Protein AF-A0A962YE16-F1 (afdb_monomer)

Mean predicted aligned error: 13.41 Å

Secondary structure (DSSP, 8-state):
-PPP--TTS-SS-EEEEEETTEEEEEE-S-SS-EEETTEEESEEEEPTTPEEEETTEEEE-------------S-SEETTEE--SHHHHHHHHHHHHHTTSS--------TTS-HHHHHHHHHHHHT-SS-EEEEE-----HHHHHHHHHEE-TTSSTT--S-EE-HHHHTTTSEEEEESTT-

Structure (mmCIF, N/CA/C/O backbone):
data_AF-A0A962YE16-F1
#
_entry.id   AF-A0A962YE16-F1
#
loop_
_atom_site.group_PDB
_atom_site.id
_atom_site.type_symbol
_atom_site.label_atom_id
_atom_site.label_alt_id
_atom_site.label_comp_id
_atom_site.label_asym_id
_atom_site.label_entity_id
_atom_site.label_seq_id
_atom_site.pdbx_PDB_ins_code
_atom_site.Cartn_x
_atom_site.Cartn_y
_atom_site.Cartn_z
_atom_site.occupancy
_atom_site.B_iso_or_equiv
_atom_site.auth_seq_id
_atom_site.auth_comp_id
_atom_site.auth_asym_id
_atom_site.auth_atom_id
_atom_site.pdbx_PDB_model_num
ATOM 1 N N . ASP A 1 1 ? -14.968 0.002 10.537 1.00 71.69 1 ASP A N 1
ATOM 2 C CA . ASP A 1 1 ? -15.962 -0.289 11.590 1.00 71.69 1 ASP A CA 1
ATOM 3 C C . ASP A 1 1 ? -16.514 -1.694 11.451 1.00 71.69 1 ASP A C 1
ATOM 5 O O . ASP A 1 1 ? -16.767 -2.133 10.334 1.00 71.69 1 ASP A O 1
ATOM 9 N N . ILE A 1 2 ? -16.661 -2.406 12.571 1.00 84.50 2 ILE A N 1
ATOM 10 C CA . ILE A 1 2 ? -17.290 -3.733 12.628 1.00 84.50 2 ILE A CA 1
ATOM 11 C C . ILE A 1 2 ? -18.725 -3.544 13.116 1.00 84.50 2 ILE A C 1
ATOM 13 O O . ILE A 1 2 ? -18.947 -2.935 14.160 1.00 84.50 2 ILE A O 1
ATOM 17 N N . VAL A 1 3 ? -19.695 -4.075 12.372 1.00 88.31 3 VAL A N 1
ATOM 18 C CA . VAL A 1 3 ? -21.115 -3.993 12.733 1.00 88.31 3 VAL A CA 1
ATOM 19 C C . VAL A 1 3 ? -21.549 -5.304 13.379 1.00 88.31 3 VAL A C 1
ATOM 21 O O . VAL A 1 3 ? -21.452 -6.364 12.764 1.00 88.31 3 VAL A O 1
ATOM 24 N N . LEU A 1 4 ? -22.051 -5.226 14.611 1.00 89.00 4 LEU A N 1
ATOM 25 C CA . LEU A 1 4 ? -22.637 -6.359 15.324 1.00 89.00 4 LEU A CA 1
ATOM 26 C C . LEU A 1 4 ? -24.165 -6.303 15.213 1.00 89.00 4 LEU A C 1
ATOM 28 O O . LEU A 1 4 ? -24.768 -5.247 15.384 1.00 89.00 4 LEU A O 1
ATOM 32 N N . THR A 1 5 ? -24.807 -7.446 14.971 1.00 91.00 5 THR A N 1
ATOM 33 C CA . THR A 1 5 ? -26.280 -7.568 14.928 1.00 91.00 5 THR A CA 1
ATOM 34 C C . THR A 1 5 ? -26.910 -7.707 16.316 1.00 91.00 5 THR A C 1
ATOM 36 O O . THR A 1 5 ? -28.104 -7.974 16.451 1.00 91.00 5 THR A O 1
ATOM 39 N N . ASP A 1 6 ? -26.104 -7.580 17.363 1.00 92.19 6 ASP A N 1
ATOM 40 C CA . ASP A 1 6 ? -26.518 -7.757 18.741 1.00 92.19 6 ASP A CA 1
ATOM 41 C C . ASP A 1 6 ? -27.254 -6.516 19.258 1.00 92.19 6 ASP A C 1
ATOM 43 O O . ASP A 1 6 ? -26.696 -5.433 19.411 1.00 92.19 6 ASP A O 1
ATOM 47 N N . ARG A 1 7 ? -28.538 -6.700 19.572 1.00 93.62 7 ARG A N 1
ATOM 48 C CA . ARG A 1 7 ? -29.437 -5.647 20.065 1.00 93.62 7 ARG A CA 1
ATOM 49 C C . ARG A 1 7 ? -28.989 -4.987 21.373 1.00 93.62 7 ARG A C 1
ATOM 51 O O . ARG A 1 7 ? -29.462 -3.898 21.681 1.00 93.62 7 ARG A O 1
ATOM 58 N N . ALA A 1 8 ? -28.147 -5.650 22.169 1.00 94.12 8 ALA A N 1
ATOM 59 C CA . ALA A 1 8 ? -27.604 -5.096 23.407 1.00 94.12 8 ALA A CA 1
ATOM 60 C C . ALA A 1 8 ? -26.359 -4.223 23.163 1.00 94.12 8 ALA A C 1
ATOM 62 O O . ALA A 1 8 ? -25.806 -3.656 24.108 1.00 94.12 8 ALA A O 1
ATOM 63 N N . VAL A 1 9 ? -25.924 -4.082 21.911 1.00 95.75 9 VAL A N 1
ATOM 64 C CA . VAL A 1 9 ? -24.770 -3.275 21.528 1.00 95.75 9 VAL A CA 1
ATOM 65 C C . VAL A 1 9 ? -25.239 -1.889 21.088 1.00 95.75 9 VAL A C 1
ATOM 67 O O . VAL A 1 9 ? -25.978 -1.731 20.119 1.00 95.75 9 VAL A O 1
ATOM 70 N N . SER A 1 10 ? -24.822 -0.855 21.823 1.00 96.00 10 SER A N 1
ATOM 71 C CA . SER A 1 10 ? -24.987 0.546 21.422 1.00 96.00 10 SER A CA 1
ATOM 72 C C . SER A 1 10 ? -24.403 0.815 20.028 1.00 96.00 10 SER A C 1
ATOM 74 O O . SER A 1 10 ? -23.404 0.217 19.648 1.00 96.00 10 SER A O 1
ATOM 76 N N . ARG A 1 11 ? -24.989 1.772 19.292 1.00 92.94 11 ARG A N 1
ATOM 77 C CA . ARG A 1 11 ? -24.548 2.140 17.930 1.00 92.94 11 ARG A CA 1
ATOM 78 C C . ARG A 1 11 ? -23.041 2.386 17.841 1.00 92.94 11 ARG A C 1
ATOM 80 O O . ARG A 1 11 ? -22.397 1.836 16.960 1.00 92.94 11 ARG A O 1
ATOM 87 N N . HIS A 1 12 ? -22.498 3.179 18.763 1.00 95.38 12 HIS A N 1
ATOM 88 C CA . HIS A 1 12 ? -21.060 3.331 18.976 1.00 95.38 12 HIS A CA 1
ATOM 89 C C . HIS A 1 12 ? -20.766 2.785 20.373 1.00 95.38 12 HIS A C 1
ATOM 91 O O . HIS A 1 12 ? -21.075 3.441 21.366 1.00 95.38 12 HIS A O 1
ATOM 97 N N . HIS A 1 13 ? -20.296 1.542 20.455 1.00 96.31 13 HIS A N 1
ATOM 98 C CA . HIS A 1 13 ? -20.142 0.856 21.739 1.00 96.31 13 HIS A CA 1
ATOM 99 C C . HIS A 1 13 ? -18.731 0.989 22.298 1.00 96.31 13 HIS A C 1
ATOM 101 O O . HIS A 1 13 ? -18.545 1.434 23.426 1.00 96.31 13 HIS A O 1
ATOM 107 N N . ALA A 1 14 ? -17.746 0.606 21.495 1.00 95.88 14 ALA A N 1
ATOM 108 C CA . ALA A 1 14 ? -16.345 0.615 21.858 1.00 95.88 14 ALA A CA 1
ATOM 109 C C . ALA A 1 14 ? -15.491 0.858 20.614 1.00 95.88 14 ALA A C 1
ATOM 111 O O . ALA A 1 14 ? -15.905 0.539 19.497 1.00 95.88 14 ALA A O 1
ATOM 112 N N . GLU A 1 15 ? -14.294 1.384 20.827 1.00 95.31 15 GLU A N 1
ATOM 113 C CA . GLU A 1 15 ? -13.237 1.504 19.828 1.00 95.31 15 GLU A CA 1
ATOM 114 C C . GLU A 1 15 ? -12.037 0.645 20.231 1.00 95.31 15 GLU A C 1
ATOM 116 O O . GLU A 1 15 ? -11.799 0.396 21.416 1.00 95.31 15 GLU A O 1
ATOM 121 N N . ILE A 1 16 ? -11.282 0.181 19.236 1.00 92.31 16 ILE A N 1
ATOM 122 C CA . ILE A 1 16 ? -10.056 -0.588 19.444 1.00 92.31 16 ILE A CA 1
ATOM 123 C C . ILE A 1 16 ? -8.931 0.113 18.690 1.00 92.31 16 ILE A C 1
ATOM 125 O O . ILE A 1 16 ? -9.042 0.356 17.490 1.00 92.31 16 ILE A O 1
ATOM 129 N N . HIS A 1 17 ? -7.841 0.402 19.393 1.00 90.81 17 HIS A N 1
ATOM 130 C CA . HIS A 1 17 ? -6.662 1.070 18.860 1.00 90.81 17 HIS A CA 1
ATOM 131 C C . HIS A 1 17 ? -5.417 0.205 19.033 1.00 90.81 17 HIS A C 1
ATOM 133 O O . HIS A 1 17 ? -5.200 -0.395 20.083 1.00 90.81 17 HIS A O 1
ATOM 139 N N . VAL A 1 18 ? -4.556 0.180 18.019 1.00 88.88 18 VAL A N 1
ATOM 140 C CA . VAL A 1 18 ? -3.201 -0.364 18.154 1.00 88.88 18 VAL A CA 1
ATOM 141 C C . VAL A 1 18 ? -2.301 0.747 18.688 1.00 88.88 18 VAL A C 1
ATOM 143 O O . VAL A 1 18 ? -2.200 1.811 18.080 1.00 88.88 18 VAL A O 1
ATOM 146 N N . THR A 1 19 ? -1.645 0.516 19.822 1.00 87.50 19 THR A N 1
ATOM 147 C CA . THR A 1 19 ? -0.671 1.443 20.412 1.00 87.50 19 THR A CA 1
ATOM 148 C C . THR A 1 19 ? 0.706 0.786 20.502 1.00 87.50 19 THR A C 1
ATOM 150 O O . THR A 1 19 ? 0.856 -0.419 20.298 1.00 87.50 19 THR A O 1
ATOM 153 N N . LYS A 1 20 ? 1.731 1.563 20.877 1.00 83.06 20 LYS A N 1
ATOM 154 C CA . LYS A 1 20 ? 3.078 1.032 21.162 1.00 83.06 20 LYS A CA 1
ATOM 155 C C . LYS A 1 20 ? 3.096 -0.019 22.285 1.00 83.06 20 LYS A C 1
ATOM 157 O O . LYS A 1 20 ? 4.067 -0.753 22.401 1.00 83.06 20 LYS A O 1
ATOM 162 N N . GLN A 1 21 ? 2.064 -0.050 23.130 1.00 81.31 21 GLN A N 1
ATOM 163 C CA . GLN A 1 21 ? 1.945 -0.938 24.291 1.00 81.31 21 GLN A CA 1
ATOM 164 C C . GLN A 1 21 ? 1.032 -2.149 24.015 1.00 81.31 21 GLN A C 1
ATOM 166 O O . GLN A 1 21 ? 0.942 -3.033 24.862 1.00 81.31 21 GLN A O 1
ATOM 171 N N . GLY A 1 22 ? 0.381 -2.211 22.846 1.00 85.75 22 GLY A N 1
ATOM 172 C CA . GLY A 1 22 ? -0.512 -3.301 22.445 1.00 85.75 22 GLY A CA 1
ATOM 173 C C . GLY A 1 22 ? -1.880 -2.814 21.959 1.00 85.75 22 GLY A C 1
ATOM 174 O O . GLY A 1 22 ? -2.058 -1.642 21.629 1.00 85.75 22 GLY A O 1
ATOM 175 N N . LEU A 1 23 ? -2.856 -3.724 21.906 1.00 91.06 23 LEU A N 1
ATOM 176 C CA . LEU A 1 23 ? -4.250 -3.386 21.600 1.00 91.06 23 LEU A CA 1
ATOM 177 C C . LEU A 1 23 ? -4.915 -2.738 22.808 1.00 91.06 23 LEU A C 1
ATOM 179 O O . LEU A 1 23 ? -4.942 -3.328 23.882 1.00 91.06 23 LEU A O 1
ATOM 183 N N . LEU A 1 24 ? -5.504 -1.570 22.610 1.00 93.75 24 LEU A N 1
ATOM 184 C CA . LEU A 1 24 ? -6.275 -0.836 23.599 1.00 93.75 24 LEU A CA 1
ATOM 185 C C . LEU A 1 24 ? -7.746 -0.862 23.193 1.00 93.75 24 LEU A C 1
ATOM 187 O O . LEU A 1 24 ? -8.077 -0.404 22.102 1.00 93.75 24 LEU A O 1
ATOM 191 N N . ILE A 1 25 ? -8.624 -1.371 24.055 1.00 94.94 25 ILE A N 1
ATOM 192 C CA . ILE A 1 25 ? -10.072 -1.212 23.900 1.00 94.94 25 ILE A CA 1
ATOM 193 C C . ILE A 1 25 ? -10.554 -0.066 24.785 1.00 94.94 25 ILE A C 1
ATOM 195 O O . ILE A 1 25 ? -10.139 0.036 25.941 1.00 94.94 25 ILE A O 1
ATOM 199 N N . ARG A 1 26 ? -11.443 0.777 24.259 1.00 97.25 26 ARG A N 1
ATOM 200 C CA . ARG A 1 26 ? -12.086 1.862 25.002 1.00 97.25 26 ARG A CA 1
ATOM 201 C C . ARG A 1 26 ? -13.595 1.828 24.800 1.00 97.25 26 ARG A C 1
ATOM 203 O O . ARG A 1 26 ? -14.070 1.758 23.671 1.00 97.25 26 ARG A O 1
ATOM 210 N N . ASP A 1 27 ? -14.341 1.903 25.895 1.00 97.50 27 ASP A N 1
ATOM 211 C CA . ASP A 1 27 ? -15.796 2.047 25.883 1.00 97.50 27 ASP A CA 1
ATOM 212 C C . ASP A 1 27 ? -16.189 3.490 25.535 1.00 97.50 27 ASP A C 1
ATOM 214 O O . ASP A 1 27 ? -15.633 4.445 26.077 1.00 97.50 27 ASP A O 1
ATOM 218 N N . LEU A 1 28 ? -17.168 3.659 24.646 1.00 97.06 28 LEU A N 1
ATOM 219 C CA . LEU A 1 28 ? -17.612 4.966 24.150 1.00 97.06 28 LEU A CA 1
ATOM 220 C C . LEU A 1 28 ? -18.833 5.512 24.912 1.00 97.06 28 LEU A C 1
ATOM 222 O O . LEU A 1 28 ? -19.643 6.254 24.356 1.00 97.06 28 LEU A O 1
ATOM 226 N N . GLY A 1 29 ? -18.987 5.138 26.185 1.00 95.69 29 GLY A N 1
ATOM 227 C CA . GLY A 1 29 ? -20.163 5.476 26.987 1.00 95.69 29 GLY A CA 1
ATOM 228 C C . GLY A 1 29 ? -21.353 4.583 26.648 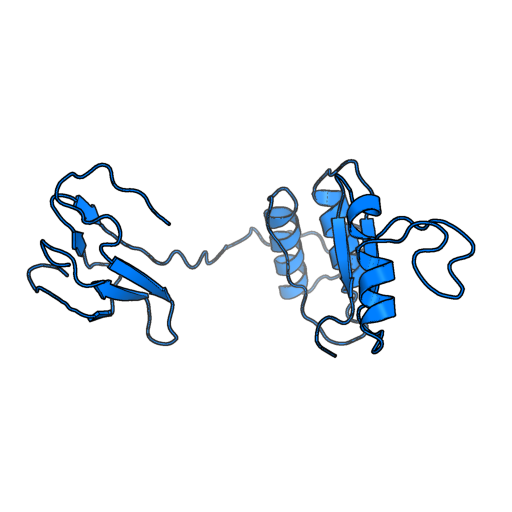1.00 95.69 29 GLY A C 1
ATOM 229 O O . GLY A 1 29 ? -22.492 5.047 26.555 1.00 95.69 29 GLY A O 1
ATOM 230 N N . SER A 1 30 ? -21.088 3.299 26.418 1.00 96.62 30 SER A N 1
ATOM 231 C CA . SER A 1 30 ? -22.111 2.343 26.026 1.00 96.62 30 SER A CA 1
ATOM 232 C C . SER A 1 30 ? -23.137 2.120 27.141 1.00 96.62 30 SER A C 1
ATOM 234 O O . SER A 1 30 ? -22.853 2.207 28.340 1.00 96.62 30 SER A O 1
ATOM 236 N N . THR A 1 31 ? -24.369 1.788 26.747 1.00 95.81 31 THR A N 1
ATOM 237 C CA . THR A 1 31 ? -25.467 1.582 27.704 1.00 95.81 31 THR A CA 1
ATOM 238 C C . THR A 1 31 ? -25.200 0.385 28.615 1.00 95.81 31 THR A C 1
ATOM 240 O O . THR A 1 31 ? -25.442 0.453 29.819 1.00 95.81 31 THR A O 1
ATOM 243 N N . ASN A 1 32 ? -24.671 -0.700 28.045 1.00 94.25 32 ASN A N 1
ATOM 244 C CA . ASN A 1 32 ? -24.465 -1.960 28.758 1.00 94.25 32 ASN A CA 1
ATOM 245 C C . ASN A 1 32 ? -23.028 -2.152 29.259 1.00 94.25 32 ASN A C 1
ATOM 247 O O . ASN A 1 32 ? -22.801 -3.032 30.084 1.00 94.25 32 ASN A O 1
ATOM 251 N N . GLY A 1 33 ? -22.093 -1.288 28.860 1.00 96.25 33 GLY A N 1
ATOM 252 C CA . GLY A 1 33 ? -20.685 -1.380 29.223 1.00 96.25 33 GLY A CA 1
ATOM 253 C C . GLY A 1 33 ? -19.908 -2.390 28.380 1.00 96.25 33 GLY A C 1
ATOM 254 O O . GLY A 1 33 ? -20.440 -3.407 27.937 1.00 96.25 33 GLY A O 1
ATOM 255 N N . THR A 1 34 ? -18.614 -2.119 28.248 1.00 97.31 34 THR A N 1
ATOM 256 C CA . THR A 1 34 ? -17.616 -3.042 27.709 1.00 97.31 34 THR A CA 1
ATOM 257 C C . THR A 1 34 ? -16.954 -3.817 28.844 1.00 97.31 34 THR A C 1
ATOM 259 O O . THR A 1 34 ? -16.576 -3.245 29.872 1.00 97.31 34 THR A O 1
ATOM 262 N N . PHE A 1 35 ? -16.790 -5.125 28.657 1.00 96.62 35 PHE A N 1
ATOM 263 C CA . PHE A 1 35 ? -16.158 -6.005 29.634 1.00 96.62 35 PHE A CA 1
ATOM 264 C C . PHE A 1 35 ? -14.935 -6.694 29.042 1.00 96.62 35 PHE A C 1
ATOM 266 O O . PHE A 1 35 ? -14.957 -7.122 27.892 1.00 96.62 35 PHE A O 1
ATOM 273 N N . VAL A 1 36 ? -13.893 -6.846 29.853 1.00 94.62 36 VAL A N 1
ATOM 274 C CA . VAL A 1 36 ? -12.683 -7.617 29.551 1.00 94.62 36 VAL A CA 1
ATOM 275 C C . VAL A 1 36 ? -12.598 -8.725 30.598 1.00 94.62 36 VAL A C 1
ATOM 277 O O . VAL A 1 36 ? -12.444 -8.463 31.795 1.00 94.62 36 VAL A O 1
ATOM 280 N N . GLY A 1 37 ? -12.817 -9.971 30.175 1.00 88.75 37 GLY A N 1
ATOM 281 C CA . GLY A 1 37 ? -13.162 -11.052 31.098 1.00 88.75 37 GLY A CA 1
ATOM 282 C C . GLY A 1 37 ? -14.444 -10.725 31.875 1.00 88.75 37 GLY A C 1
ATOM 283 O O . GLY A 1 37 ? -15.506 -10.559 31.281 1.00 88.75 37 GLY A O 1
ATOM 284 N N . GLN A 1 38 ? -14.344 -10.620 33.203 1.00 89.06 38 GLN A N 1
ATOM 285 C CA . GLN A 1 38 ? -15.466 -10.230 34.075 1.00 89.06 38 GLN A CA 1
ATOM 286 C C . GLN A 1 38 ? -15.420 -8.764 34.527 1.00 89.06 38 GLN A C 1
ATOM 288 O O . GLN A 1 38 ? -16.325 -8.299 35.218 1.00 89.06 38 GLN A O 1
ATOM 293 N N . LEU A 1 39 ? -14.370 -8.027 34.165 1.00 94.06 39 LEU A N 1
ATOM 294 C CA . LEU A 1 39 ? -14.184 -6.653 34.610 1.00 94.06 39 LEU A CA 1
ATOM 295 C C . LEU A 1 39 ? -14.845 -5.699 33.623 1.00 94.06 39 LEU A C 1
ATOM 297 O O . LEU A 1 39 ? -14.554 -5.739 32.430 1.00 94.06 39 LEU A O 1
ATOM 301 N N . ARG A 1 40 ? -15.710 -4.814 34.126 1.00 96.50 40 ARG A N 1
ATOM 302 C CA . ARG A 1 40 ? -16.205 -3.679 33.344 1.00 96.50 40 ARG A CA 1
ATOM 303 C C . ARG A 1 40 ? -15.091 -2.650 33.220 1.00 96.50 40 ARG A C 1
ATOM 305 O O . ARG A 1 40 ? -14.529 -2.242 34.236 1.00 96.50 40 ARG A O 1
ATOM 312 N N . VAL A 1 41 ? -14.804 -2.215 32.001 1.00 96.56 41 VAL A N 1
ATOM 313 C CA . VAL A 1 41 ? -13.703 -1.291 31.717 1.00 96.56 41 VAL A CA 1
ATOM 314 C C . VAL A 1 41 ? -14.208 -0.059 30.980 1.00 96.56 41 VAL A C 1
ATOM 316 O O . VAL A 1 41 ? -15.125 -0.137 30.166 1.00 96.56 41 VAL A O 1
ATOM 319 N N . THR A 1 42 ? -13.595 1.086 31.264 1.00 97.06 42 THR A N 1
ATOM 320 C CA . THR A 1 42 ? -13.663 2.261 30.383 1.00 97.06 42 THR A CA 1
ATOM 321 C C . THR A 1 42 ? -12.554 2.208 29.344 1.00 97.06 42 THR A C 1
ATOM 323 O O . THR A 1 42 ? -12.763 2.596 28.202 1.00 97.06 42 THR A O 1
ATOM 326 N N . GLU A 1 43 ? -11.388 1.692 29.728 1.00 96.56 43 GLU A N 1
ATOM 327 C CA . GLU A 1 43 ? -10.226 1.514 28.869 1.00 96.56 43 GLU A CA 1
ATOM 328 C C . GLU A 1 43 ? -9.364 0.364 29.405 1.00 96.56 43 GLU A C 1
ATOM 330 O O . GLU A 1 43 ? -9.180 0.248 30.620 1.00 96.56 43 GLU A O 1
ATOM 335 N N . ALA A 1 44 ? -8.864 -0.505 28.524 1.00 94.38 44 ALA A N 1
ATOM 336 C CA . ALA A 1 44 ? -7.995 -1.614 28.910 1.00 94.38 44 ALA A CA 1
ATOM 337 C C . ALA A 1 44 ? -7.099 -2.095 27.763 1.00 94.38 44 ALA A C 1
ATOM 339 O O . ALA A 1 44 ? -7.519 -2.147 26.607 1.00 94.38 44 ALA A O 1
ATOM 340 N N . TYR A 1 45 ? -5.879 -2.511 28.105 1.00 92.00 45 TYR A N 1
ATOM 341 C CA . TYR A 1 45 ? -5.014 -3.242 27.184 1.00 92.00 45 TYR A CA 1
ATOM 342 C C . TYR A 1 45 ? -5.441 -4.706 27.088 1.00 92.00 45 TYR A C 1
ATOM 344 O O . TYR A 1 45 ? -5.684 -5.360 28.103 1.00 92.00 45 TYR A O 1
ATOM 352 N N . LEU A 1 46 ? -5.517 -5.218 25.864 1.00 90.38 46 LEU A N 1
ATOM 353 C CA . LEU A 1 46 ? -5.895 -6.592 25.569 1.00 90.38 46 LEU A CA 1
ATOM 354 C C . LEU A 1 46 ? -4.657 -7.464 25.387 1.00 90.38 46 LEU A C 1
ATOM 356 O O . LEU A 1 46 ? -3.726 -7.103 24.667 1.00 90.38 46 LEU A O 1
ATOM 360 N N . THR A 1 47 ? -4.684 -8.645 25.999 1.00 84.38 47 THR A N 1
ATOM 361 C CA . THR A 1 47 ? -3.744 -9.729 25.694 1.00 84.38 47 THR A CA 1
ATOM 362 C C . THR A 1 47 ? -4.395 -10.728 24.729 1.00 84.38 47 THR A C 1
ATOM 364 O O . THR A 1 47 ? -5.627 -10.812 24.699 1.00 84.38 47 THR A O 1
ATOM 367 N N . PRO A 1 48 ? -3.612 -11.510 23.957 1.00 78.69 48 PRO A N 1
ATOM 368 C CA . PRO A 1 48 ? -4.145 -12.449 22.958 1.00 78.69 48 PRO A CA 1
ATOM 369 C C . PRO A 1 48 ? -5.153 -13.470 23.504 1.00 78.69 48 PRO A C 1
ATOM 371 O O . PRO A 1 48 ? -6.041 -13.918 22.779 1.00 78.69 48 PRO A O 1
ATOM 374 N N . ASP A 1 49 ? -5.033 -13.808 24.787 1.00 81.94 49 ASP A N 1
ATOM 375 C CA . ASP A 1 49 ? -5.849 -14.829 25.452 1.00 81.94 49 ASP A CA 1
ATOM 376 C C . ASP A 1 49 ? -7.121 -14.253 26.088 1.00 81.94 49 ASP A C 1
ATOM 378 O O . ASP A 1 49 ? -7.923 -14.979 26.681 1.00 81.94 49 ASP A O 1
ATOM 382 N N . THR A 1 50 ? -7.318 -12.936 25.998 1.00 84.50 50 THR A N 1
ATOM 383 C CA . THR A 1 50 ? -8.421 -12.265 26.676 1.00 84.50 50 THR A CA 1
ATOM 384 C C . THR A 1 50 ? -9.627 -12.113 25.757 1.00 84.50 50 THR A C 1
ATOM 386 O O . THR A 1 50 ? -9.532 -11.605 24.639 1.00 84.50 50 THR A O 1
ATOM 389 N N . SER A 1 51 ? -10.796 -12.521 26.254 1.00 90.88 51 SER A N 1
ATOM 390 C CA . SER A 1 51 ? -12.074 -12.242 25.598 1.00 90.88 51 SER A CA 1
ATOM 391 C C . SER A 1 51 ? -12.695 -10.955 26.133 1.00 90.88 51 SER A C 1
ATOM 393 O O . SER A 1 51 ? -12.668 -10.677 27.336 1.00 90.88 51 SER A O 1
ATOM 395 N N . CYS A 1 52 ? -13.269 -10.176 25.225 1.00 93.56 52 CYS A N 1
ATOM 396 C CA . CYS A 1 52 ? -14.084 -9.016 25.541 1.00 93.56 52 CYS A CA 1
ATOM 397 C C . CYS A 1 52 ? -15.557 -9.380 25.384 1.00 93.56 52 CYS A C 1
ATOM 399 O O . CYS A 1 52 ? -15.908 -10.162 24.505 1.00 93.56 52 CYS A O 1
ATOM 401 N N . THR A 1 53 ? -16.426 -8.800 26.199 1.00 95.38 53 THR A N 1
ATOM 402 C CA . THR A 1 53 ? -17.876 -8.947 26.049 1.00 95.38 53 THR A CA 1
ATOM 403 C C . THR A 1 53 ? -18.501 -7.577 25.855 1.00 95.38 53 THR A C 1
ATOM 405 O O . THR A 1 53 ? -18.227 -6.646 26.613 1.00 95.38 53 THR A O 1
ATOM 408 N N . ILE A 1 54 ? -19.331 -7.465 24.823 1.00 94.81 54 ILE A N 1
ATOM 409 C CA . ILE A 1 54 ? -20.077 -6.266 24.454 1.00 94.81 54 ILE A CA 1
ATOM 410 C C . ILE A 1 54 ? -21.508 -6.715 24.151 1.00 94.81 54 ILE A C 1
ATOM 412 O O . ILE A 1 54 ? -21.745 -7.461 23.203 1.00 94.81 54 ILE A O 1
ATOM 416 N N . GLY A 1 55 ? -22.469 -6.295 24.977 1.00 92.19 55 GLY A N 1
ATOM 417 C CA . GLY A 1 55 ? -23.820 -6.860 24.921 1.00 92.19 55 GLY A CA 1
ATOM 418 C C . GLY A 1 55 ? -23.817 -8.359 25.252 1.00 92.19 55 GLY A C 1
ATOM 419 O O . GLY A 1 55 ? -23.331 -8.760 26.306 1.00 92.19 55 GLY A O 1
ATOM 420 N N . TYR A 1 56 ? -24.358 -9.182 24.355 1.00 93.00 56 TYR A N 1
ATOM 421 C CA . TYR A 1 56 ? -24.296 -10.649 24.397 1.00 93.00 56 TYR A CA 1
ATOM 422 C C . TYR A 1 56 ? -23.173 -11.228 23.524 1.00 93.00 56 TYR A C 1
ATOM 424 O O . TYR A 1 56 ? -22.977 -12.443 23.485 1.00 93.00 56 TYR A O 1
ATOM 432 N N . SER A 1 57 ? -22.446 -10.374 22.809 1.00 93.06 57 SER A N 1
ATOM 433 C CA . SER A 1 57 ? -21.380 -10.767 21.901 1.00 93.06 57 SER A CA 1
ATOM 434 C C . SER A 1 57 ? -20.072 -10.925 22.661 1.00 93.06 57 SER A C 1
ATOM 436 O O . SER A 1 57 ? -19.628 -10.009 23.357 1.00 93.06 57 SER A O 1
ATOM 438 N N . GLN A 1 58 ? -19.432 -12.079 22.490 1.00 92.69 58 GLN A N 1
ATOM 439 C CA . GLN A 1 58 ? -18.083 -12.329 22.977 1.00 92.69 58 GLN A CA 1
ATOM 440 C C . GLN A 1 58 ? -17.096 -12.174 21.819 1.00 92.69 58 GLN A C 1
ATOM 442 O O . GLN A 1 58 ? -17.235 -12.802 20.771 1.00 92.69 58 GLN A O 1
ATOM 447 N N . LEU A 1 59 ? -16.108 -11.311 22.010 1.00 90.00 59 LEU A N 1
ATOM 448 C CA . LEU A 1 59 ? -15.092 -10.956 21.034 1.00 90.00 59 LEU A CA 1
ATOM 449 C C . LEU A 1 59 ? -13.746 -11.498 21.514 1.00 90.00 59 LEU A C 1
ATOM 451 O O . LEU A 1 59 ? -13.318 -11.217 22.631 1.00 90.00 59 LEU A O 1
ATOM 455 N N . SER A 1 60 ? -13.059 -12.247 20.661 1.00 88.06 60 SER A N 1
ATOM 456 C CA . SER A 1 60 ? -11.628 -12.511 20.812 1.00 88.06 60 SER A CA 1
ATOM 457 C C . SER A 1 60 ? -10.908 -11.697 19.751 1.00 88.06 60 SER A C 1
ATOM 459 O O . SER A 1 60 ? -11.270 -11.748 18.575 1.00 88.06 60 SER A O 1
ATOM 461 N N . ILE A 1 61 ? -9.936 -10.899 20.179 1.00 85.56 61 ILE A N 1
ATOM 462 C CA . ILE A 1 61 ? -9.207 -9.994 19.298 1.00 85.56 61 ILE A CA 1
ATOM 463 C C . ILE A 1 61 ? -7.756 -10.436 19.325 1.00 85.56 61 ILE A C 1
ATOM 465 O O . ILE A 1 61 ? -7.083 -10.352 20.348 1.00 85.56 61 ILE A O 1
ATOM 469 N N . GLN A 1 62 ? -7.283 -10.910 18.182 1.00 78.44 62 GLN A N 1
ATOM 470 C CA . GLN A 1 62 ? -5.896 -11.294 17.995 1.00 78.44 62 GLN A CA 1
ATOM 471 C C . GLN A 1 62 ? -5.263 -10.322 17.009 1.00 78.44 62 GLN A C 1
ATOM 473 O O . GLN A 1 62 ? -5.734 -10.177 15.880 1.00 78.44 62 GLN A O 1
ATOM 478 N N . LEU A 1 63 ? -4.178 -9.674 17.430 1.00 71.88 63 LEU A N 1
ATOM 479 C CA . LEU A 1 63 ? -3.250 -9.052 16.495 1.00 71.88 63 LEU A CA 1
ATOM 480 C C . LEU A 1 63 ? -2.575 -10.178 15.722 1.00 71.88 63 LEU A C 1
ATOM 482 O O . LEU A 1 63 ? -1.668 -10.835 16.227 1.00 71.88 63 LEU A O 1
ATOM 486 N N . ARG A 1 64 ? -3.015 -10.399 14.487 1.00 69.62 64 ARG A N 1
ATOM 487 C CA . ARG A 1 64 ? -2.177 -11.088 13.516 1.00 69.62 64 ARG A CA 1
ATOM 488 C C . ARG A 1 64 ? -1.198 -10.061 12.975 1.00 69.62 64 ARG A C 1
ATOM 490 O O . ARG A 1 64 ? -1.472 -9.393 11.986 1.00 69.62 64 ARG A O 1
ATOM 497 N N . THR A 1 65 ? -0.065 -9.913 13.651 1.00 57.88 65 THR A N 1
ATOM 498 C CA . THR A 1 65 ? 1.154 -9.576 12.925 1.00 57.88 65 THR A CA 1
ATOM 499 C C . THR A 1 65 ? 1.426 -10.799 12.079 1.00 57.88 65 THR A C 1
ATOM 501 O O . THR A 1 65 ? 1.837 -11.834 12.602 1.00 57.88 65 THR A O 1
ATOM 504 N N . GLU A 1 66 ? 1.068 -10.744 10.803 1.00 50.78 66 GLU A N 1
ATOM 505 C CA . GLU A 1 66 ? 1.557 -11.735 9.865 1.00 50.78 66 GLU A CA 1
ATOM 506 C C . GLU A 1 66 ? 3.083 -11.592 9.882 1.00 50.78 66 GLU A C 1
ATOM 508 O O . GLU A 1 66 ? 3.655 -10.756 9.189 1.00 50.78 66 GLU A O 1
ATOM 513 N N . GLU A 1 67 ? 3.764 -12.394 10.708 1.00 47.56 67 GLU A N 1
ATOM 514 C CA . GLU A 1 67 ? 5.084 -12.881 10.342 1.00 47.56 67 GLU A CA 1
ATOM 515 C C . GLU A 1 67 ? 4.833 -13.708 9.092 1.00 47.56 67 GLU A C 1
ATOM 517 O O . GLU A 1 67 ? 4.617 -14.922 9.130 1.00 47.56 67 GLU A O 1
ATOM 522 N N . HIS A 1 68 ? 4.725 -13.017 7.964 1.00 49.12 68 HIS A N 1
ATOM 523 C CA . HIS A 1 68 ? 4.713 -13.678 6.695 1.00 49.12 68 HIS A CA 1
ATOM 524 C C . HIS A 1 68 ? 6.098 -14.294 6.544 1.00 49.12 68 HIS A C 1
ATOM 526 O O . HIS A 1 68 ? 7.032 -13.691 6.020 1.00 49.12 68 HIS A O 1
ATOM 532 N N . HIS A 1 69 ? 6.214 -15.544 6.976 1.00 46.09 69 HIS A N 1
ATOM 533 C CA . HIS A 1 69 ? 7.176 -16.475 6.431 1.00 46.09 69 HIS A CA 1
ATOM 534 C C . HIS A 1 69 ? 6.797 -16.691 4.962 1.00 46.09 69 HIS A C 1
ATOM 536 O O . HIS A 1 69 ? 6.246 -17.725 4.575 1.00 46.09 69 HIS A O 1
ATOM 542 N N . PHE A 1 70 ? 7.038 -15.682 4.123 1.00 54.34 70 PHE A N 1
ATOM 543 C CA . PHE A 1 70 ? 7.029 -15.879 2.691 1.00 54.34 70 PHE A CA 1
ATOM 544 C C . PHE A 1 70 ? 8.074 -16.945 2.406 1.00 54.34 70 PHE A C 1
ATOM 546 O O . PHE A 1 70 ? 9.181 -16.925 2.950 1.00 54.34 70 PHE A O 1
ATOM 553 N N . ARG A 1 71 ? 7.734 -17.906 1.547 1.00 60.34 71 ARG A N 1
ATOM 554 C CA . ARG A 1 71 ? 8.777 -18.730 0.945 1.00 60.34 71 ARG A CA 1
ATOM 555 C C . ARG A 1 71 ? 9.696 -17.770 0.209 1.00 60.34 71 ARG A C 1
ATOM 557 O O . ARG A 1 71 ? 9.303 -17.271 -0.840 1.00 60.34 71 ARG A O 1
ATOM 564 N N . ILE A 1 72 ? 10.873 -17.518 0.778 1.00 68.06 72 ILE A N 1
ATOM 565 C CA . ILE A 1 72 ? 11.909 -16.686 0.177 1.00 68.06 72 ILE A CA 1
ATOM 566 C C . ILE A 1 72 ? 12.169 -17.267 -1.218 1.00 68.06 72 ILE A C 1
ATOM 568 O O . ILE A 1 72 ? 12.646 -18.408 -1.319 1.00 68.06 72 ILE A O 1
ATOM 572 N N . PRO A 1 73 ? 11.792 -16.559 -2.298 1.00 69.62 73 PRO A N 1
ATOM 573 C CA . PRO A 1 73 ? 12.029 -17.040 -3.644 1.00 69.62 73 PRO A CA 1
ATOM 574 C C . PRO A 1 73 ? 13.524 -17.291 -3.820 1.00 69.62 73 PRO A C 1
ATOM 576 O O . PRO A 1 73 ? 14.357 -16.510 -3.368 1.00 69.62 73 PRO A O 1
ATOM 579 N N . LYS A 1 74 ? 13.888 -18.392 -4.481 1.00 80.38 74 LYS A N 1
ATOM 580 C CA . LYS A 1 74 ? 15.297 -18.659 -4.821 1.00 80.38 74 LYS A CA 1
ATOM 581 C C . LYS A 1 74 ? 15.787 -17.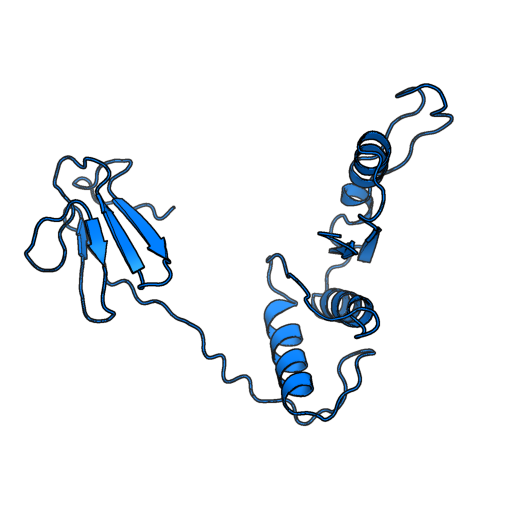804 -5.996 1.00 80.38 74 LYS A C 1
ATOM 583 O O . LYS A 1 74 ? 16.970 -17.837 -6.322 1.00 80.38 74 LYS A O 1
ATOM 588 N N . GLU A 1 75 ? 14.873 -17.087 -6.641 1.00 86.56 75 GLU A N 1
ATOM 589 C CA . GLU A 1 75 ? 15.136 -16.183 -7.753 1.00 86.56 75 GLU A CA 1
ATOM 590 C C . GLU A 1 75 ? 15.918 -14.961 -7.264 1.00 86.56 75 GLU A C 1
ATOM 592 O O . GLU A 1 75 ? 15.662 -14.429 -6.187 1.00 86.56 75 GLU A O 1
ATOM 597 N N . ASN A 1 76 ? 16.877 -14.510 -8.071 1.00 90.50 76 ASN A N 1
ATOM 598 C CA . ASN A 1 76 ? 17.660 -13.304 -7.789 1.00 90.50 76 ASN A CA 1
ATOM 599 C C . ASN A 1 76 ? 17.136 -12.083 -8.560 1.00 90.50 76 ASN A C 1
ATOM 601 O O . ASN A 1 76 ? 17.846 -11.087 -8.691 1.00 90.50 76 ASN A O 1
ATOM 605 N N . HIS A 1 77 ? 15.933 -12.184 -9.126 1.00 92.69 77 HIS A N 1
ATOM 606 C CA . HIS A 1 77 ? 15.289 -11.110 -9.865 1.00 92.69 77 HIS A CA 1
ATOM 607 C C . HIS A 1 77 ? 13.762 -11.217 -9.784 1.00 92.69 77 HIS A C 1
ATOM 609 O O . HIS A 1 77 ? 13.218 -12.310 -9.618 1.00 92.69 77 HIS A O 1
ATOM 615 N N . LEU A 1 78 ? 13.080 -10.086 -9.950 1.00 93.69 78 LEU A N 1
ATOM 616 C CA . LEU A 1 78 ? 11.628 -9.990 -10.094 1.00 93.69 78 LEU A CA 1
ATOM 617 C C . LEU A 1 78 ? 11.310 -8.800 -11.005 1.00 93.69 78 LEU A C 1
ATOM 619 O O . LEU A 1 78 ? 11.567 -7.659 -10.630 1.00 93.69 78 LEU A O 1
ATOM 623 N N . GLY A 1 79 ? 10.785 -9.060 -12.204 1.00 90.12 79 GLY A N 1
ATOM 624 C CA . GLY A 1 79 ? 10.698 -8.020 -13.234 1.00 90.12 79 GLY A CA 1
ATOM 625 C C . GLY A 1 79 ? 12.090 -7.462 -13.550 1.00 90.12 79 GLY A C 1
ATOM 626 O O . GLY A 1 79 ? 13.021 -8.230 -13.801 1.00 90.12 79 GLY A O 1
ATOM 627 N N . GLU A 1 80 ? 12.233 -6.138 -13.486 1.00 92.19 80 GLU A N 1
ATOM 628 C CA . GLU A 1 80 ? 13.508 -5.425 -13.659 1.00 92.19 80 GLU A CA 1
ATOM 629 C C . GLU A 1 80 ? 14.361 -5.363 -12.377 1.00 92.19 80 GLU A C 1
ATOM 631 O O . GLU A 1 80 ? 15.536 -4.998 -12.433 1.00 92.19 80 GLU A O 1
ATOM 636 N N . LEU A 1 81 ? 13.806 -5.722 -11.213 1.00 94.12 81 LEU A N 1
ATOM 637 C CA . LEU A 1 81 ? 14.557 -5.726 -9.958 1.00 94.12 81 LEU A CA 1
ATOM 638 C C . LEU A 1 81 ? 15.557 -6.883 -9.937 1.00 94.12 81 LEU A C 1
ATOM 640 O O . LEU A 1 81 ? 15.196 -8.029 -10.207 1.00 94.12 81 LEU A O 1
ATOM 644 N N . VAL A 1 82 ? 16.794 -6.600 -9.525 1.00 92.94 82 VAL A N 1
ATOM 645 C CA . VAL A 1 82 ? 17.866 -7.592 -9.367 1.00 92.94 82 VAL A CA 1
ATOM 646 C C . VAL A 1 82 ? 18.420 -7.525 -7.946 1.00 92.94 82 VAL A C 1
ATOM 648 O O . VAL A 1 82 ? 18.727 -6.450 -7.437 1.00 92.94 82 VAL A O 1
ATOM 651 N N . GLY A 1 83 ? 18.571 -8.678 -7.299 1.00 91.25 83 GLY A N 1
ATOM 652 C CA . GLY A 1 83 ? 19.106 -8.776 -5.945 1.00 91.25 83 GLY A CA 1
ATOM 653 C C . GLY A 1 83 ? 19.143 -10.215 -5.443 1.00 91.25 83 GLY A C 1
ATOM 654 O O . GLY A 1 83 ? 18.155 -10.936 -5.524 1.00 91.25 83 GLY A O 1
ATOM 655 N N . ALA A 1 84 ? 20.293 -10.643 -4.918 1.00 89.44 84 ALA A N 1
ATOM 656 C CA . ALA A 1 84 ? 20.493 -12.003 -4.403 1.00 89.44 84 ALA A CA 1
ATOM 657 C C . ALA A 1 84 ? 20.544 -12.080 -2.867 1.00 89.44 84 ALA A C 1
ATOM 659 O O . ALA A 1 84 ? 20.658 -13.176 -2.313 1.00 89.44 84 ALA A O 1
ATOM 660 N N . SER A 1 85 ? 20.502 -10.932 -2.184 1.00 90.69 85 SER A N 1
ATOM 661 C CA . SER A 1 85 ? 20.483 -10.871 -0.725 1.00 90.69 85 SER A CA 1
ATOM 662 C C . SER A 1 85 ? 19.145 -11.368 -0.179 1.00 90.69 85 SER A C 1
ATOM 664 O O . SER A 1 85 ? 18.113 -11.297 -0.849 1.00 90.69 85 SER A O 1
ATOM 666 N N . GLU A 1 86 ? 19.164 -11.871 1.051 1.00 87.25 86 GLU A N 1
ATOM 667 C CA . GLU A 1 86 ? 17.957 -12.331 1.738 1.00 87.25 86 GLU A CA 1
ATOM 668 C C . GLU A 1 86 ? 16.876 -11.234 1.834 1.00 87.25 86 GLU A C 1
ATOM 670 O O . GLU A 1 86 ? 15.769 -11.505 1.367 1.00 87.25 86 GLU A O 1
ATOM 675 N N . PRO A 1 87 ? 17.181 -9.973 2.225 1.00 88.50 87 PRO A N 1
ATOM 676 C CA . PRO A 1 87 ? 16.179 -8.901 2.244 1.00 88.50 87 PRO A CA 1
ATOM 677 C C . PRO A 1 87 ? 15.563 -8.589 0.873 1.00 88.50 87 PRO A C 1
ATOM 679 O O . PRO A 1 87 ? 14.382 -8.268 0.778 1.00 88.50 87 PRO A O 1
ATOM 682 N N . MET A 1 88 ? 16.333 -8.702 -0.217 1.00 91.56 88 MET A N 1
ATOM 683 C CA . MET A 1 88 ? 15.792 -8.492 -1.568 1.00 91.56 88 MET A CA 1
ATOM 684 C C . MET A 1 88 ? 14.846 -9.616 -1.983 1.00 91.56 88 MET A C 1
ATOM 686 O O . MET A 1 88 ? 13.816 -9.365 -2.603 1.00 91.56 88 MET A O 1
ATOM 690 N N . ARG A 1 89 ? 15.162 -10.862 -1.623 1.00 89.62 89 ARG A N 1
ATOM 691 C CA . ARG A 1 89 ? 14.268 -11.990 -1.891 1.00 89.62 89 ARG A CA 1
ATOM 692 C C . ARG A 1 89 ? 13.004 -11.921 -1.035 1.00 89.62 89 ARG A C 1
ATOM 694 O O . ARG A 1 89 ? 11.927 -12.241 -1.530 1.00 89.62 89 ARG A O 1
ATOM 701 N N . GLU A 1 90 ? 13.107 -11.468 0.212 1.00 88.75 90 GLU A N 1
ATOM 702 C CA . GLU A 1 90 ? 11.937 -11.153 1.037 1.00 88.75 90 GLU A CA 1
ATOM 703 C C . GLU A 1 90 ? 11.074 -10.077 0.378 1.00 88.75 90 GLU A C 1
ATOM 705 O O . GLU A 1 90 ? 9.874 -10.293 0.205 1.00 88.75 90 GLU A O 1
ATOM 710 N N . LEU A 1 91 ? 11.681 -8.974 -0.083 1.00 90.75 91 LEU A N 1
ATOM 711 C CA . LEU A 1 91 ? 10.989 -7.934 -0.847 1.00 90.75 91 LEU A CA 1
ATOM 712 C C . LEU A 1 91 ? 10.253 -8.535 -2.050 1.00 90.75 91 LEU A C 1
ATOM 714 O O . LEU A 1 91 ? 9.075 -8.252 -2.231 1.00 90.75 91 LEU A O 1
ATOM 718 N N . PHE A 1 92 ? 10.876 -9.423 -2.831 1.00 92.94 92 PHE A N 1
ATOM 719 C CA . PHE A 1 92 ? 10.194 -10.100 -3.943 1.00 92.94 92 PHE A CA 1
ATOM 720 C C . PHE A 1 92 ? 8.961 -10.894 -3.492 1.00 92.94 92 PHE A C 1
ATOM 722 O O . PHE A 1 92 ? 7.948 -10.902 -4.193 1.00 92.94 92 PHE A O 1
ATOM 729 N N . GLY A 1 93 ? 9.029 -11.539 -2.325 1.00 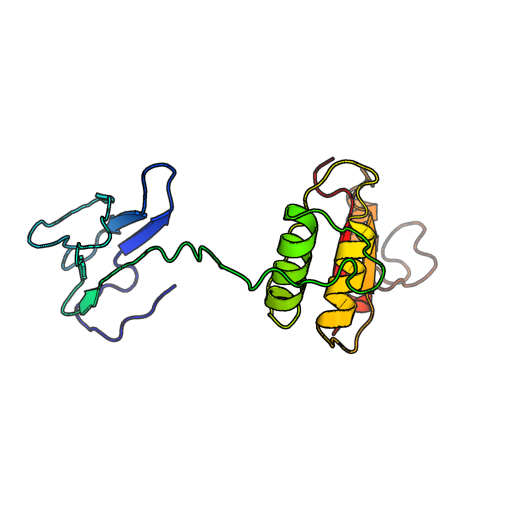89.69 93 GLY A N 1
ATOM 730 C CA . GLY A 1 93 ? 7.884 -12.194 -1.694 1.00 89.69 93 GLY A CA 1
ATOM 731 C C . GLY A 1 93 ? 6.752 -11.212 -1.385 1.00 89.69 93 GLY A C 1
ATOM 732 O O . GLY A 1 93 ? 5.619 -11.449 -1.806 1.00 89.69 93 GLY A O 1
ATOM 733 N N . TYR A 1 94 ? 7.068 -10.085 -0.737 1.00 90.00 94 TYR A N 1
ATOM 734 C CA . TYR A 1 94 ? 6.101 -9.021 -0.449 1.00 90.00 94 TYR A CA 1
ATOM 735 C C . TYR A 1 94 ? 5.464 -8.468 -1.725 1.00 90.00 94 TYR A C 1
ATOM 737 O O . TYR A 1 94 ? 4.243 -8.392 -1.813 1.00 90.00 94 TYR A O 1
ATOM 745 N N . LEU A 1 95 ? 6.263 -8.131 -2.742 1.00 93.19 95 LEU A N 1
ATOM 746 C CA . LEU A 1 95 ? 5.745 -7.558 -3.986 1.00 93.19 95 LEU A CA 1
ATOM 747 C C . LEU A 1 95 ? 4.754 -8.500 -4.671 1.00 93.19 95 LEU A C 1
ATOM 749 O O . LEU A 1 95 ? 3.694 -8.053 -5.095 1.00 93.19 95 LEU A O 1
ATOM 753 N N . ARG A 1 96 ? 5.043 -9.807 -4.715 1.00 91.75 96 ARG A N 1
ATOM 754 C CA . ARG A 1 96 ? 4.104 -10.805 -5.253 1.00 91.75 96 ARG A CA 1
ATOM 755 C C . ARG A 1 96 ? 2.822 -10.913 -4.426 1.00 91.75 96 ARG A C 1
ATOM 757 O O . ARG A 1 96 ? 1.765 -11.112 -5.006 1.00 91.75 96 ARG A O 1
ATOM 764 N N . ALA A 1 97 ? 2.922 -10.816 -3.102 1.00 87.81 97 ALA A N 1
ATOM 765 C CA . ALA A 1 97 ? 1.786 -10.988 -2.201 1.00 87.81 97 ALA A CA 1
ATOM 766 C C . ALA A 1 97 ? 0.838 -9.784 -2.172 1.00 87.81 97 ALA A C 1
ATOM 768 O O . ALA A 1 97 ? -0.352 -9.963 -1.942 1.00 87.81 97 ALA A O 1
ATOM 769 N N . VAL A 1 98 ? 1.354 -8.567 -2.374 1.00 92.31 98 VAL A N 1
ATOM 770 C CA . VAL A 1 98 ? 0.527 -7.351 -2.326 1.00 92.31 98 VAL A CA 1
ATOM 771 C C . VAL A 1 98 ? 0.025 -6.916 -3.701 1.00 92.31 98 VAL A C 1
ATOM 773 O O . VAL A 1 98 ? -0.932 -6.147 -3.764 1.00 92.31 98 VAL A O 1
ATOM 776 N N . ALA A 1 99 ? 0.651 -7.368 -4.794 1.00 93.31 99 ALA A N 1
ATOM 777 C CA . ALA A 1 99 ? 0.399 -6.848 -6.137 1.00 93.31 99 ALA A CA 1
ATOM 778 C C . ALA A 1 99 ? -1.070 -6.937 -6.584 1.00 93.31 99 ALA A C 1
ATOM 780 O O . ALA A 1 99 ? -1.584 -5.977 -7.152 1.00 93.31 99 ALA A O 1
ATOM 781 N N . ASP A 1 100 ? -1.758 -8.047 -6.318 1.00 89.19 100 ASP A N 1
ATOM 782 C CA . ASP A 1 100 ? -3.156 -8.265 -6.721 1.00 89.19 100 ASP A CA 1
ATOM 783 C C . ASP A 1 100 ? -4.180 -7.718 -5.709 1.00 89.19 100 ASP A C 1
ATOM 785 O O . ASP A 1 100 ? -5.393 -7.797 -5.924 1.00 89.19 100 ASP A O 1
ATOM 789 N N . THR A 1 101 ? -3.710 -7.119 -4.613 1.00 89.69 101 THR A N 1
ATOM 790 C CA . THR A 1 101 ? -4.582 -6.611 -3.555 1.00 89.69 101 THR A CA 1
ATOM 791 C C . THR A 1 101 ? -5.030 -5.167 -3.832 1.00 89.69 101 THR A C 1
ATOM 793 O O . THR A 1 101 ? -4.267 -4.344 -4.352 1.00 89.69 101 THR A O 1
ATOM 796 N N . PRO A 1 102 ? -6.269 -4.788 -3.461 1.00 85.19 102 PRO A N 1
ATOM 797 C CA . PRO A 1 102 ? -6.762 -3.418 -3.591 1.00 85.19 102 PRO A CA 1
ATOM 798 C C . PRO A 1 102 ? -6.286 -2.541 -2.416 1.00 85.19 102 PRO A C 1
ATOM 800 O O . PRO A 1 102 ? -7.095 -1.897 -1.750 1.00 85.19 102 PRO A O 1
ATOM 803 N N . THR A 1 103 ? -4.981 -2.543 -2.129 1.00 88.00 103 THR A N 1
ATOM 804 C CA . THR A 1 103 ? -4.374 -1.767 -1.036 1.00 88.00 103 THR A CA 1
ATOM 805 C C . THR A 1 103 ? -3.452 -0.661 -1.552 1.00 88.00 103 THR A C 1
ATOM 807 O O . THR A 1 103 ? -2.991 -0.692 -2.696 1.00 88.00 103 THR A O 1
ATOM 810 N N . THR A 1 104 ? -3.167 0.316 -0.693 1.00 92.19 104 THR A N 1
ATOM 811 C CA . THR A 1 104 ? -2.129 1.328 -0.925 1.00 92.19 104 THR A CA 1
ATOM 812 C C . THR A 1 104 ? -0.797 0.808 -0.393 1.00 92.19 104 THR A C 1
ATOM 814 O O . THR A 1 104 ? -0.733 0.300 0.725 1.00 92.19 104 THR A O 1
ATOM 817 N N . VAL A 1 105 ? 0.272 0.960 -1.175 1.00 93.00 105 VAL A N 1
ATOM 818 C CA . VAL A 1 105 ? 1.625 0.526 -0.805 1.00 93.00 105 VAL A CA 1
ATOM 819 C C . VAL A 1 105 ? 2.508 1.749 -0.584 1.00 93.00 105 VAL A C 1
ATOM 821 O O . VAL A 1 105 ? 2.548 2.643 -1.425 1.00 93.00 105 VAL A O 1
ATOM 824 N N . LEU A 1 106 ? 3.226 1.771 0.538 1.00 93.69 106 LEU A N 1
ATOM 825 C CA . LEU A 1 106 ? 4.267 2.752 0.831 1.00 93.69 106 LEU A CA 1
ATOM 826 C C . LEU A 1 106 ? 5.637 2.107 0.580 1.00 93.69 106 LEU A C 1
ATOM 828 O O . LEU A 1 106 ? 5.929 1.047 1.134 1.00 93.69 106 LEU A O 1
ATOM 832 N N . ILE A 1 107 ? 6.465 2.740 -0.253 1.00 92.56 107 ILE A N 1
ATOM 833 C CA . ILE A 1 107 ? 7.800 2.250 -0.613 1.00 92.56 107 ILE A CA 1
ATOM 834 C C . ILE A 1 107 ? 8.843 3.148 0.050 1.00 92.56 107 ILE A C 1
ATOM 836 O O . ILE A 1 107 ? 8.980 4.314 -0.313 1.00 92.56 107 ILE A O 1
ATOM 840 N N . ASN A 1 108 ? 9.619 2.586 0.976 1.00 91.06 108 ASN A N 1
ATOM 841 C CA . ASN A 1 108 ? 10.677 3.308 1.679 1.00 91.06 108 ASN A CA 1
ATOM 842 C C . ASN A 1 108 ? 12.056 2.846 1.210 1.00 91.06 108 ASN A C 1
ATOM 844 O O . ASN A 1 108 ? 12.284 1.662 0.970 1.00 91.06 108 ASN A O 1
ATOM 848 N N . GLY A 1 109 ? 12.992 3.785 1.130 1.00 88.94 109 GLY A N 1
ATOM 849 C CA . GLY A 1 109 ? 14.384 3.516 0.790 1.00 88.94 109 GLY A CA 1
ATOM 850 C C . GLY A 1 109 ? 15.132 4.803 0.479 1.00 88.94 109 GLY A C 1
ATOM 851 O O . GLY A 1 109 ? 14.514 5.821 0.153 1.00 88.94 109 GLY A O 1
ATOM 852 N N . GLU A 1 110 ? 16.457 4.753 0.554 1.00 88.75 110 GLU A N 1
ATOM 853 C CA . GLU A 1 110 ? 17.317 5.882 0.196 1.00 88.75 110 GLU A CA 1
ATOM 854 C C . GLU A 1 110 ? 17.152 6.263 -1.288 1.00 88.75 110 GLU A C 1
ATOM 856 O O . GLU A 1 110 ? 16.559 5.535 -2.103 1.00 88.75 110 GLU A O 1
ATOM 861 N N . SER A 1 111 ? 17.626 7.457 -1.645 1.00 85.75 111 SER A N 1
ATOM 862 C CA . SER A 1 111 ? 17.658 7.883 -3.044 1.00 85.75 111 SER A CA 1
ATOM 863 C C . SER A 1 111 ? 18.533 6.926 -3.864 1.00 85.75 111 SER A C 1
ATOM 865 O O . SER A 1 111 ? 19.585 6.482 -3.411 1.00 85.75 111 SER A O 1
ATOM 867 N N . GLY A 1 112 ? 18.067 6.551 -5.057 1.00 86.56 112 GLY A N 1
ATOM 868 C CA . GLY A 1 112 ? 18.780 5.620 -5.936 1.00 86.56 112 GLY A CA 1
ATOM 869 C C . GLY A 1 112 ? 18.624 4.124 -5.621 1.00 86.56 112 GLY A C 1
ATOM 870 O O . GL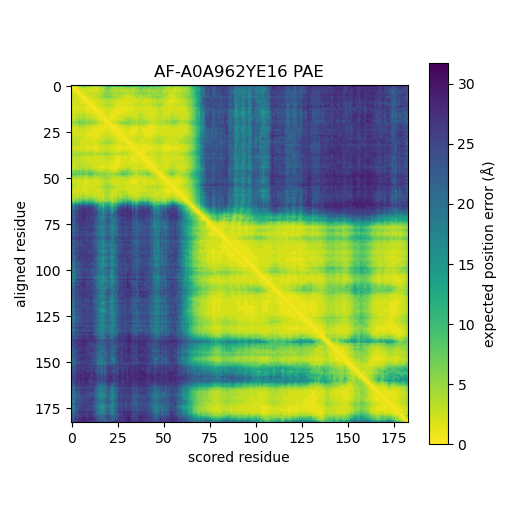Y A 1 112 ? 19.145 3.306 -6.373 1.00 86.56 112 GLY A O 1
ATOM 871 N N . CYS A 1 113 ? 17.864 3.717 -4.595 1.00 89.75 113 CYS A N 1
ATOM 872 C CA . CYS A 1 113 ? 17.627 2.290 -4.296 1.00 89.75 113 CYS A CA 1
ATOM 873 C C . CYS A 1 113 ? 16.647 1.574 -5.251 1.00 89.75 113 CYS A C 1
ATOM 875 O O . CYS A 1 113 ? 16.281 0.428 -5.003 1.00 89.75 113 CYS A O 1
ATOM 877 N N . GLY A 1 114 ? 16.187 2.231 -6.322 1.00 91.12 114 GLY A N 1
ATOM 878 C CA . GLY A 1 114 ? 15.286 1.623 -7.309 1.00 91.12 114 GLY A CA 1
ATOM 879 C C . GLY A 1 114 ? 13.809 1.577 -6.898 1.00 91.12 114 GLY A C 1
ATOM 880 O O . GLY A 1 114 ? 13.091 0.676 -7.323 1.00 91.12 114 GLY A O 1
ATOM 881 N N . LYS A 1 115 ? 13.324 2.542 -6.101 1.00 94.38 115 LYS A N 1
ATOM 882 C CA . LYS A 1 115 ? 11.902 2.639 -5.698 1.00 94.38 115 LYS A CA 1
ATOM 883 C C . LYS 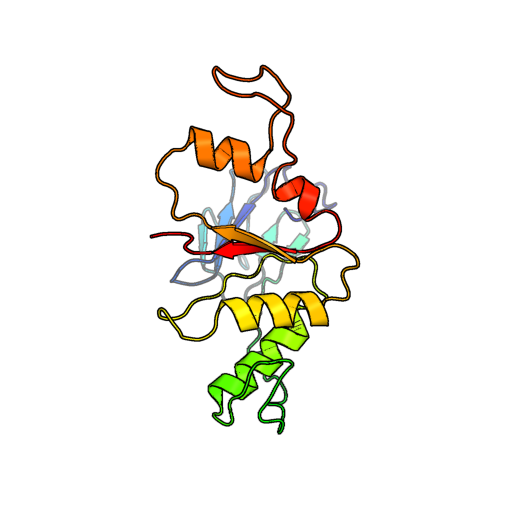A 1 115 ? 10.945 2.683 -6.900 1.00 94.38 115 LYS A C 1
ATOM 885 O O . LYS A 1 115 ? 9.900 2.038 -6.877 1.00 94.38 115 LYS A O 1
ATOM 890 N N . GLU A 1 116 ? 11.343 3.347 -7.983 1.00 94.00 116 GLU A N 1
ATOM 891 C CA . GLU A 1 116 ? 10.593 3.358 -9.246 1.00 94.00 116 GLU A CA 1
ATOM 892 C C . GLU A 1 116 ? 10.444 1.957 -9.862 1.00 94.00 116 GLU A C 1
ATOM 894 O O . GLU A 1 116 ? 9.370 1.596 -10.345 1.00 94.00 116 GLU A O 1
ATOM 899 N N . LEU A 1 117 ? 11.502 1.136 -9.808 1.00 95.56 117 LEU A N 1
ATOM 900 C CA . LEU A 1 117 ? 11.468 -0.247 -10.297 1.00 95.56 117 LEU A CA 1
ATOM 901 C C . LEU A 1 117 ? 10.522 -1.103 -9.450 1.00 95.56 117 LEU A C 1
ATOM 903 O O . LEU A 1 117 ? 9.829 -1.970 -9.983 1.00 95.56 117 LEU A O 1
ATOM 907 N N . VAL A 1 118 ? 10.445 -0.833 -8.144 1.00 96.19 118 VAL A N 1
ATOM 908 C CA . VAL A 1 118 ? 9.478 -1.473 -7.241 1.00 96.19 118 VAL A CA 1
ATOM 909 C C . VAL A 1 118 ? 8.046 -1.111 -7.638 1.00 96.19 118 VAL A C 1
ATOM 911 O O . VAL A 1 118 ? 7.219 -2.009 -7.799 1.00 96.19 118 VAL A O 1
ATOM 914 N N . ALA A 1 119 ? 7.755 0.173 -7.862 1.00 95.88 119 ALA A N 1
ATOM 915 C CA . ALA A 1 119 ? 6.433 0.629 -8.293 1.00 95.88 119 ALA A CA 1
ATOM 916 C C . ALA A 1 119 ? 6.022 0.035 -9.653 1.00 95.88 119 ALA A C 1
ATOM 918 O O . ALA A 1 119 ? 4.889 -0.428 -9.810 1.00 95.88 119 ALA A O 1
ATOM 919 N N . ARG A 1 120 ? 6.955 -0.017 -10.614 1.00 96.38 120 ARG A N 1
ATOM 920 C CA . ARG A 1 120 ? 6.748 -0.653 -11.925 1.00 96.38 120 ARG A CA 1
ATOM 921 C C . ARG A 1 120 ? 6.446 -2.141 -11.792 1.00 96.38 120 ARG A C 1
ATOM 923 O O . ARG A 1 120 ? 5.441 -2.607 -12.322 1.00 96.38 120 ARG A O 1
ATOM 930 N N . THR A 1 121 ? 7.256 -2.855 -11.014 1.00 96.56 121 THR A N 1
ATOM 931 C CA . THR A 1 121 ? 7.083 -4.293 -10.769 1.00 96.56 121 THR A CA 1
ATOM 932 C C . THR A 1 121 ? 5.732 -4.588 -10.112 1.00 96.56 121 THR A C 1
ATOM 934 O O . THR A 1 121 ? 5.041 -5.517 -10.521 1.00 96.56 121 THR A O 1
ATOM 937 N N . LEU A 1 122 ? 5.306 -3.784 -9.130 1.00 96.31 122 LEU A N 1
ATOM 938 C CA . LEU A 1 122 ? 3.981 -3.920 -8.511 1.00 96.31 122 LEU A CA 1
ATOM 939 C C . LEU A 1 122 ? 2.852 -3.724 -9.515 1.00 96.31 122 LEU A C 1
ATOM 941 O O . LEU A 1 122 ? 1.903 -4.505 -9.530 1.00 96.31 122 LEU A O 1
ATOM 945 N N . HIS A 1 123 ? 2.947 -2.692 -10.351 1.00 96.81 123 HIS A N 1
ATOM 946 C CA . HIS A 1 123 ? 1.941 -2.428 -11.368 1.00 96.81 123 HIS A CA 1
ATOM 947 C C . HIS A 1 123 ? 1.825 -3.591 -12.362 1.00 96.81 123 HIS A C 1
ATOM 949 O O . HIS A 1 123 ? 0.720 -4.073 -12.600 1.00 96.81 123 HIS A O 1
ATOM 955 N N . GLU A 1 124 ? 2.948 -4.104 -12.864 1.00 96.06 124 GLU A N 1
ATOM 956 C CA . GLU A 1 124 ? 2.970 -5.252 -13.777 1.00 96.06 124 GLU A CA 1
ATOM 957 C C . GLU A 1 124 ? 2.376 -6.513 -13.137 1.00 96.06 124 GLU A C 1
ATOM 959 O O . GLU A 1 124 ? 1.532 -7.179 -13.738 1.00 96.06 124 GLU A O 1
ATOM 964 N N . LEU A 1 125 ? 2.764 -6.823 -11.896 1.00 95.50 125 LEU A N 1
ATOM 965 C CA . LEU A 1 125 ? 2.268 -7.999 -11.177 1.00 95.50 125 LEU A CA 1
ATOM 966 C C . LEU A 1 125 ? 0.789 -7.886 -10.790 1.00 95.50 125 LEU A C 1
ATOM 968 O O . LEU A 1 125 ? 0.128 -8.910 -10.640 1.00 95.50 125 LEU A O 1
ATOM 972 N N . SER A 1 126 ? 0.263 -6.667 -10.643 1.00 95.44 126 SER A N 1
ATOM 973 C CA . SER A 1 126 ? -1.141 -6.442 -10.278 1.00 95.44 126 SER A CA 1
ATOM 974 C C . SER A 1 126 ? -2.130 -6.853 -11.368 1.00 95.44 126 SER A C 1
ATOM 976 O O . SER A 1 126 ? -3.313 -7.034 -11.088 1.00 95.44 126 SER A O 1
ATOM 978 N N . GLY A 1 127 ? -1.672 -6.956 -12.622 1.00 94.81 127 GLY A N 1
ATOM 979 C CA . GLY A 1 127 ? -2.527 -7.245 -13.774 1.00 94.81 127 GLY A CA 1
ATOM 980 C C . GLY A 1 127 ? -3.536 -6.138 -14.103 1.00 94.81 127 GLY A C 1
ATOM 981 O O . GLY A 1 127 ? -4.469 -6.373 -14.872 1.00 94.81 127 GLY A O 1
ATOM 982 N N . ARG A 1 128 ? -3.383 -4.941 -13.521 1.00 95.44 128 ARG A N 1
ATOM 983 C CA . ARG A 1 128 ? -4.260 -3.797 -13.788 1.00 95.44 128 ARG A CA 1
ATOM 984 C C . ARG A 1 128 ? -4.155 -3.365 -15.261 1.00 95.44 128 ARG A C 1
ATOM 986 O O . ARG A 1 128 ? -3.041 -3.212 -15.753 1.00 95.44 128 ARG A O 1
ATOM 993 N N . PRO A 1 129 ? -5.284 -3.162 -15.969 1.00 95.94 129 PRO A N 1
ATOM 994 C CA . PRO A 1 129 ? -5.272 -2.857 -17.402 1.00 95.94 129 PRO A CA 1
ATOM 995 C C . PRO A 1 129 ? -4.935 -1.392 -17.723 1.00 95.94 129 PRO A C 1
ATOM 997 O O . PRO A 1 129 ? -4.570 -1.091 -18.859 1.00 95.94 129 PRO A O 1
ATOM 1000 N N . GLY A 1 130 ? -5.088 -0.477 -16.760 1.00 96.38 130 GLY A N 1
ATOM 1001 C CA . GLY A 1 130 ? -4.759 0.938 -16.930 1.00 96.38 130 GLY A CA 1
ATOM 1002 C C . GLY A 1 130 ? -3.258 1.221 -16.850 1.00 96.38 130 GLY A C 1
ATOM 1003 O O . GLY A 1 130 ? -2.448 0.332 -16.614 1.00 96.38 130 GLY A O 1
ATOM 1004 N N . ALA A 1 131 ? -2.871 2.485 -17.023 1.00 97.19 131 ALA A N 1
ATOM 1005 C CA . ALA A 1 131 ? -1.464 2.882 -17.032 1.00 97.19 131 ALA A CA 1
ATOM 1006 C C . ALA A 1 131 ? -0.868 3.041 -15.620 1.00 97.19 131 ALA A C 1
ATOM 1008 O O . ALA A 1 131 ? -1.551 3.456 -14.678 1.00 97.19 131 ALA A O 1
ATOM 1009 N N . LEU A 1 132 ? 0.442 2.811 -15.499 1.00 97.25 132 LEU A N 1
ATOM 1010 C CA . LEU A 1 132 ? 1.247 3.363 -14.412 1.00 97.25 132 LEU A CA 1
ATOM 1011 C C . LEU A 1 132 ? 1.506 4.845 -14.685 1.00 97.25 132 LEU A C 1
ATOM 1013 O O . LEU A 1 132 ? 2.210 5.201 -15.631 1.00 97.25 132 LEU A O 1
ATOM 1017 N N . VAL A 1 133 ? 0.957 5.712 -13.844 1.00 96.94 133 VAL A N 1
ATOM 1018 C CA . VAL A 1 133 ? 1.189 7.154 -13.898 1.00 96.94 133 VAL A CA 1
ATOM 1019 C C . VAL A 1 133 ? 2.088 7.542 -12.744 1.00 96.94 133 VAL A C 1
ATOM 1021 O O . VAL A 1 133 ? 1.734 7.339 -11.587 1.00 96.94 133 VAL A O 1
ATOM 1024 N N . VAL A 1 134 ? 3.235 8.129 -13.070 1.00 94.44 134 VAL A N 1
ATOM 1025 C CA . VAL A 1 134 ? 4.135 8.725 -12.084 1.00 94.44 134 VAL A CA 1
ATOM 1026 C C . VAL A 1 134 ? 3.720 10.175 -11.855 1.00 94.44 134 VAL A C 1
ATOM 1028 O O . VAL A 1 134 ? 3.490 10.928 -12.809 1.00 94.44 134 VAL A O 1
ATOM 1031 N N . PHE A 1 135 ? 3.588 10.543 -10.589 1.00 92.94 135 PHE A N 1
ATOM 1032 C CA . PHE A 1 135 ? 3.366 11.899 -10.125 1.00 92.94 135 PHE A CA 1
ATOM 1033 C C . PHE A 1 135 ? 4.487 12.256 -9.152 1.00 92.94 135 PHE A C 1
ATOM 1035 O O . PHE A 1 135 ? 4.624 11.636 -8.103 1.00 92.94 135 PHE A O 1
ATOM 1042 N N . ASP A 1 136 ? 5.285 13.239 -9.535 1.00 88.50 136 ASP A N 1
ATOM 1043 C CA . ASP A 1 136 ? 6.367 13.775 -8.722 1.00 88.50 136 ASP A CA 1
ATOM 1044 C C . ASP A 1 136 ? 5.794 14.835 -7.766 1.00 88.50 136 ASP A C 1
ATOM 1046 O O . ASP A 1 136 ? 5.196 15.822 -8.211 1.00 88.50 136 ASP A O 1
ATOM 1050 N N . ALA A 1 137 ? 5.913 14.593 -6.459 1.00 86.25 137 ALA A N 1
ATOM 1051 C CA . ALA A 1 137 ? 5.387 15.471 -5.420 1.00 86.25 137 ALA A CA 1
ATOM 1052 C C . ALA A 1 137 ? 6.370 16.566 -4.966 1.00 86.25 137 ALA A C 1
ATOM 1054 O O . ALA A 1 137 ? 6.009 17.349 -4.090 1.00 86.25 137 ALA A O 1
ATOM 1055 N N . SER A 1 138 ? 7.547 16.687 -5.590 1.00 82.44 138 SER A N 1
ATOM 1056 C CA . SER A 1 138 ? 8.577 17.692 -5.266 1.00 82.44 138 SER A CA 1
ATOM 1057 C C . SER A 1 138 ? 8.151 19.147 -5.502 1.00 82.44 138 SER A C 1
ATOM 1059 O O . SER A 1 138 ? 8.79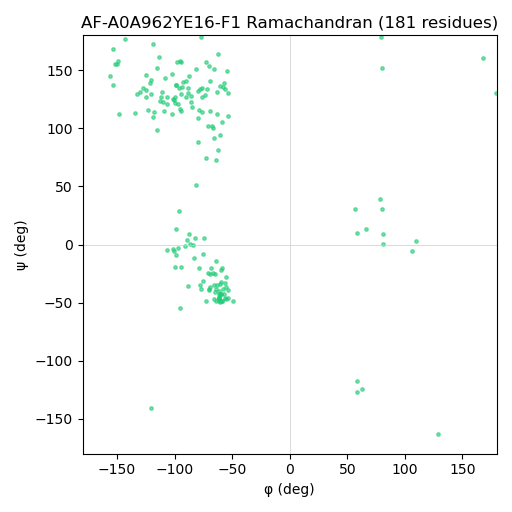0 20.100 -5.043 1.00 82.44 138 SER A O 1
ATOM 1061 N N . VAL A 1 139 ? 7.053 19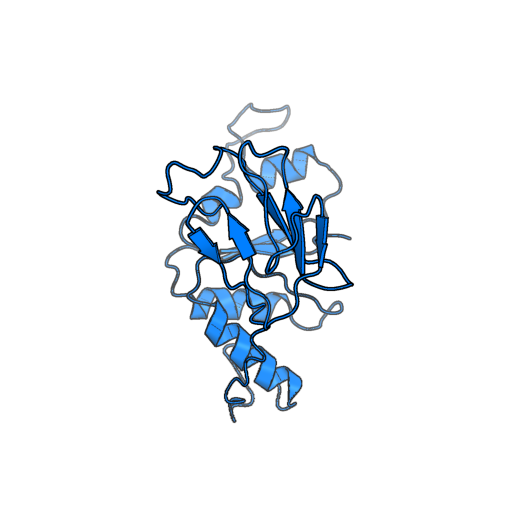.359 -6.235 1.00 77.62 139 VAL A N 1
ATOM 1062 C CA . VAL A 1 139 ? 6.563 20.691 -6.598 1.00 77.62 139 VAL A CA 1
ATOM 1063 C C . VAL A 1 139 ? 6.026 21.428 -5.369 1.00 77.62 139 VAL A C 1
ATOM 1065 O O . VAL A 1 139 ? 4.982 21.092 -4.816 1.00 77.62 139 VAL A O 1
ATOM 1068 N N . THR A 1 140 ? 6.692 22.522 -4.992 1.00 71.19 140 THR A N 1
ATOM 1069 C CA . THR A 1 140 ? 6.306 23.340 -3.828 1.00 71.19 140 THR A CA 1
ATOM 1070 C C . THR A 1 140 ? 5.010 24.141 -4.040 1.00 71.19 140 THR A C 1
ATOM 1072 O O . THR A 1 140 ? 4.340 24.508 -3.075 1.00 71.19 140 THR A O 1
ATOM 1075 N N . ASP A 1 141 ? 4.634 24.444 -5.288 1.00 83.88 141 ASP A N 1
ATOM 1076 C CA . ASP A 1 141 ? 3.421 25.217 -5.585 1.00 83.88 141 ASP A CA 1
ATOM 1077 C C . ASP A 1 141 ? 2.159 24.336 -5.518 1.00 83.88 141 ASP A C 1
ATOM 1079 O O . ASP A 1 141 ? 1.880 23.517 -6.400 1.00 83.88 141 ASP A O 1
ATOM 1083 N N . HIS A 1 142 ? 1.350 24.555 -4.478 1.00 80.88 142 HIS A N 1
ATOM 1084 C CA . HIS A 1 142 ? 0.087 23.853 -4.249 1.00 80.88 142 HIS A CA 1
ATOM 1085 C C . HIS A 1 142 ? -0.917 23.955 -5.410 1.00 80.88 142 HIS A C 1
ATOM 1087 O O . HIS A 1 142 ? -1.685 23.014 -5.630 1.00 80.88 142 HIS A O 1
ATOM 1093 N N . GLU A 1 143 ? -0.952 25.072 -6.145 1.00 80.31 143 GLU A N 1
ATOM 1094 C CA . GLU A 1 143 ? -1.842 25.230 -7.302 1.00 80.31 143 GLU A CA 1
ATOM 1095 C C . GLU A 1 143 ? -1.381 24.344 -8.465 1.00 80.31 143 GLU A C 1
ATOM 1097 O O . GLU A 1 143 ? -2.208 23.707 -9.124 1.00 80.31 143 GLU A O 1
ATOM 1102 N N . MET A 1 144 ? -0.067 24.237 -8.687 1.00 79.75 144 MET A N 1
ATOM 1103 C CA . MET A 1 144 ? 0.497 23.337 -9.699 1.00 79.75 144 MET A CA 1
ATOM 1104 C C . MET A 1 144 ? 0.250 21.869 -9.345 1.00 79.75 144 MET A C 1
ATOM 1106 O O . MET A 1 144 ? -0.269 21.132 -10.182 1.00 79.75 144 MET A O 1
ATOM 1110 N N . VAL A 1 145 ? 0.503 21.471 -8.093 1.00 86.06 145 VAL A N 1
ATOM 1111 C CA . VAL A 1 145 ? 0.221 20.111 -7.595 1.00 86.06 145 VAL A CA 1
ATOM 1112 C C . VAL A 1 145 ? -1.247 19.738 -7.802 1.00 86.06 145 VAL A C 1
ATOM 1114 O O . VAL A 1 145 ? -1.558 18.668 -8.330 1.00 86.06 145 VAL A O 1
ATOM 1117 N N . ARG A 1 146 ? -2.177 20.635 -7.443 1.00 85.44 146 ARG A N 1
ATOM 1118 C CA . ARG A 1 146 ? -3.61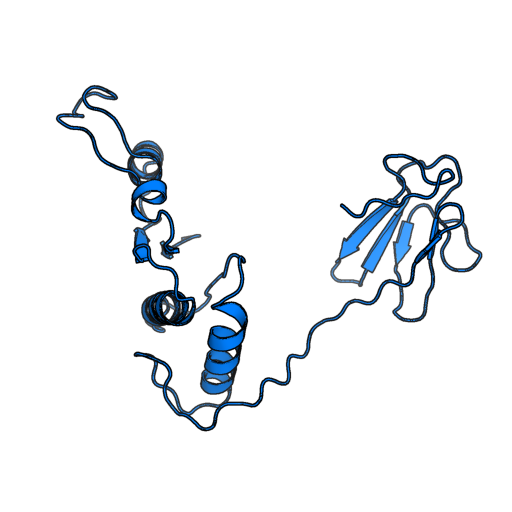2 20.403 -7.657 1.00 85.44 146 ARG A CA 1
ATOM 1119 C C . ARG A 1 146 ? -3.927 20.247 -9.145 1.00 85.44 146 ARG A C 1
ATOM 1121 O O . ARG A 1 146 ? -4.646 19.320 -9.519 1.00 85.44 146 ARG A O 1
ATOM 1128 N N . ASN A 1 147 ? -3.394 21.124 -9.990 1.00 86.12 147 ASN A N 1
ATOM 1129 C CA . ASN A 1 147 ? -3.623 21.067 -11.431 1.00 86.12 147 ASN A CA 1
ATOM 1130 C C . ASN A 1 147 ? -3.064 19.790 -12.070 1.00 86.12 147 ASN A C 1
ATOM 1132 O O . ASN A 1 147 ? -3.689 19.263 -12.988 1.00 86.12 147 ASN A O 1
ATOM 1136 N N . ASP A 1 148 ? -1.940 19.262 -11.594 1.00 88.38 148 ASP A N 1
ATOM 1137 C CA . ASP A 1 148 ? -1.361 18.029 -12.129 1.00 88.38 148 ASP A CA 1
ATOM 1138 C C . ASP A 1 148 ? -2.071 16.767 -11.624 1.00 88.38 148 ASP A C 1
ATOM 1140 O O . ASP A 1 148 ? -2.254 15.820 -12.394 1.00 88.38 148 ASP A O 1
ATOM 1144 N N . LEU A 1 149 ? -2.553 16.757 -10.378 1.00 91.62 149 LEU A N 1
ATOM 1145 C CA . LEU A 1 149 ? -3.328 15.642 -9.824 1.00 91.62 149 LEU A CA 1
ATOM 1146 C C . LEU A 1 149 ? -4.746 15.563 -10.402 1.00 91.62 149 LEU A C 1
ATOM 1148 O O . LEU A 1 149 ? -5.183 14.491 -10.832 1.00 91.62 149 LEU A O 1
ATOM 1152 N N . PHE A 1 150 ? -5.464 16.688 -10.426 1.00 91.94 150 PHE A N 1
ATOM 1153 C CA . PHE A 1 150 ? -6.887 16.740 -10.782 1.00 91.94 150 PHE A CA 1
ATOM 1154 C C . PHE A 1 150 ? -7.139 17.175 -12.228 1.00 91.94 150 PHE A C 1
ATOM 1156 O O . PHE A 1 150 ? -8.194 16.868 -12.791 1.00 91.94 150 PHE A O 1
ATOM 1163 N N . GLY A 1 151 ? -6.160 17.812 -12.867 1.00 90.88 151 GLY A N 1
ATOM 1164 C CA . GLY A 1 151 ? -6.324 18.394 -14.191 1.00 90.88 151 GLY A CA 1
ATOM 1165 C C . GLY A 1 151 ? -7.051 19.734 -14.145 1.00 90.88 151 GLY A C 1
ATOM 1166 O O . GLY A 1 151 ? -7.487 20.211 -13.099 1.00 90.88 151 GLY A O 1
ATOM 1167 N N . HIS A 1 152 ? -7.210 20.336 -15.318 1.00 88.56 152 HIS A N 1
ATOM 1168 C CA . HIS A 1 152 ? -7.965 21.571 -15.490 1.00 88.56 152 HIS A CA 1
ATOM 1169 C C . HIS A 1 152 ? -8.618 21.630 -16.868 1.00 88.56 152 HIS A C 1
ATOM 1171 O O . HIS A 1 152 ? -8.192 20.982 -17.827 1.00 88.56 152 HIS A O 1
ATOM 1177 N N . VAL A 1 153 ? -9.659 22.449 -16.977 1.00 87.75 153 VAL A N 1
ATOM 1178 C CA . VAL A 1 153 ? -10.274 22.804 -18.258 1.00 87.75 153 VAL A CA 1
ATOM 1179 C C . VAL A 1 153 ? -9.701 24.123 -18.769 1.00 87.75 153 VAL A C 1
ATOM 1181 O O . VAL A 1 153 ? -9.181 24.934 -18.000 1.00 87.75 153 VAL A O 1
ATOM 1184 N N . LYS A 1 154 ? -9.807 24.352 -20.080 1.00 86.06 154 LYS A N 1
ATOM 1185 C CA . LYS A 1 154 ? -9.388 25.614 -20.696 1.00 86.06 154 LYS A CA 1
ATOM 1186 C C . LYS A 1 154 ? -10.064 26.797 -19.991 1.00 86.06 154 LYS A C 1
ATOM 1188 O O . LYS A 1 154 ? -11.281 26.796 -19.825 1.00 86.06 154 LYS A O 1
ATOM 1193 N N . GLY 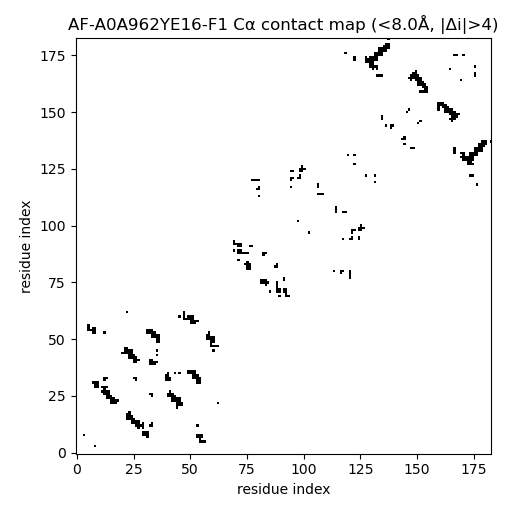A 1 155 ? -9.277 27.805 -19.615 1.00 81.19 155 GLY A N 1
ATOM 1194 C CA . GLY A 1 155 ? -9.773 29.002 -18.928 1.00 81.19 155 GLY A CA 1
ATOM 1195 C C . GLY A 1 155 ? -9.998 28.862 -17.417 1.00 81.19 155 GLY A C 1
ATOM 1196 O O . GLY A 1 155 ? -10.542 29.784 -16.821 1.00 81.19 155 GLY A O 1
ATOM 1197 N N . ALA A 1 156 ? -9.573 27.760 -16.787 1.00 80.56 156 ALA A N 1
ATOM 1198 C CA . ALA A 1 156 ? -9.673 27.594 -15.332 1.00 80.56 156 ALA A CA 1
ATOM 1199 C C . ALA A 1 156 ? -8.802 28.590 -14.532 1.00 80.56 156 ALA A C 1
ATOM 1201 O O . ALA A 1 156 ? -9.133 28.906 -13.394 1.00 80.56 156 ALA A O 1
ATOM 1202 N N . PHE A 1 157 ? -7.715 29.098 -15.125 1.00 78.38 157 PHE A N 1
ATOM 1203 C CA . PHE A 1 157 ? -6.836 30.130 -14.559 1.00 78.38 157 PHE A CA 1
ATOM 1204 C C . PHE A 1 157 ? -6.132 30.930 -15.671 1.00 78.38 157 PHE A C 1
ATOM 1206 O O . PHE A 1 157 ? -6.155 30.555 -16.850 1.00 78.38 157 PHE A O 1
ATOM 1213 N N . THR A 1 158 ? -5.491 32.048 -15.316 1.00 74.25 158 THR A N 1
ATOM 1214 C CA . THR A 1 158 ? -4.712 32.877 -16.251 1.00 74.25 158 THR A CA 1
ATOM 1215 C C . THR A 1 158 ? -3.523 32.090 -16.804 1.00 74.25 158 THR A C 1
ATOM 1217 O O . THR A 1 158 ? -2.604 31.765 -16.061 1.00 74.25 158 THR A O 1
ATOM 1220 N N . GLY A 1 159 ? -3.537 31.778 -18.104 1.00 74.06 159 GLY A N 1
ATOM 1221 C CA . GLY A 1 159 ? -2.517 30.937 -18.751 1.00 74.06 159 GLY A CA 1
ATOM 1222 C C . GLY A 1 159 ? -2.981 29.517 -19.100 1.00 74.06 159 GLY A C 1
ATOM 1223 O O . GLY A 1 159 ? -2.267 28.812 -19.809 1.00 74.06 159 GLY A O 1
ATOM 1224 N N . ALA A 1 160 ? -4.193 29.109 -18.698 1.00 78.56 160 ALA A N 1
ATOM 1225 C CA . ALA A 1 160 ? -4.792 27.822 -19.067 1.00 78.56 160 ALA A CA 1
ATOM 1226 C C . ALA A 1 160 ? -5.237 27.800 -20.544 1.00 78.56 160 ALA A C 1
ATOM 1228 O O . ALA A 1 160 ? -6.426 27.907 -20.868 1.00 78.56 160 ALA A O 1
ATOM 1229 N N . ALA A 1 161 ? -4.266 27.690 -21.454 1.00 76.44 161 ALA A N 1
ATOM 1230 C CA . ALA A 1 161 ? -4.483 27.722 -22.901 1.00 76.44 161 ALA A CA 1
ATOM 1231 C C . ALA A 1 161 ? -5.269 26.503 -23.431 1.00 76.44 161 ALA A C 1
ATOM 1233 O O . ALA A 1 161 ? -5.944 26.607 -24.461 1.00 76.44 161 ALA A O 1
ATOM 1234 N N . GLY A 1 162 ? -5.234 25.374 -22.715 1.00 82.25 162 GLY A N 1
ATOM 1235 C CA . GLY A 1 162 ? -5.917 24.126 -23.062 1.00 82.25 162 GLY A CA 1
ATOM 1236 C C . GLY A 1 162 ? -6.462 23.395 -21.835 1.00 82.25 162 GLY A C 1
ATOM 1237 O O . GLY A 1 162 ? -6.289 23.848 -20.709 1.00 82.25 162 GLY A O 1
ATOM 1238 N N . SER A 1 163 ? -7.154 22.278 -22.059 1.00 86.00 163 SER A N 1
ATOM 1239 C CA . SER A 1 163 ? -7.525 21.343 -20.992 1.00 86.00 163 SER A CA 1
ATOM 1240 C C . SER A 1 163 ? -6.442 20.286 -20.813 1.00 86.00 163 SER A C 1
ATOM 1242 O O . SER A 1 163 ? -5.917 19.773 -21.802 1.00 86.00 163 SER A O 1
ATOM 1244 N N . ARG A 1 164 ? -6.160 19.917 -19.565 1.00 87.12 164 ARG A N 1
ATOM 1245 C CA . ARG A 1 164 ? -5.213 18.862 -19.205 1.00 87.12 164 ARG A CA 1
ATOM 1246 C C . ARG A 1 164 ? -5.881 17.873 -18.269 1.00 87.12 164 ARG A C 1
ATOM 1248 O O . ARG A 1 164 ? -6.552 18.257 -17.314 1.00 87.12 164 ARG A O 1
ATOM 1255 N N . GLU A 1 165 ? -5.686 16.598 -18.553 1.00 91.50 165 GLU A N 1
ATOM 1256 C CA . GLU A 1 165 ? -6.169 15.515 -17.713 1.00 91.50 165 GLU A CA 1
ATOM 1257 C C . GLU A 1 165 ? -5.242 15.301 -16.509 1.00 91.50 165 GLU A C 1
ATOM 1259 O O . GLU A 1 165 ? -4.021 15.242 -16.663 1.00 91.50 165 GLU A O 1
ATOM 1264 N N . GLY A 1 166 ? -5.827 15.198 -15.313 1.00 93.88 166 GLY A N 1
ATOM 1265 C CA . GLY A 1 166 ? -5.086 14.983 -14.072 1.00 93.88 166 GLY A CA 1
ATOM 1266 C C . GLY A 1 166 ? -4.537 13.567 -13.933 1.00 93.88 166 GLY A C 1
ATOM 1267 O O . GLY A 1 166 ? -5.056 12.621 -14.530 1.00 93.88 166 GLY A O 1
ATOM 1268 N N . ALA A 1 167 ? -3.501 13.406 -13.113 1.00 94.62 167 ALA A N 1
ATOM 1269 C CA . ALA A 1 167 ? -2.863 12.126 -12.829 1.00 94.62 167 ALA A CA 1
ATOM 1270 C C . ALA A 1 167 ? -3.855 11.053 -12.350 1.00 94.62 167 ALA A C 1
ATOM 1272 O O . ALA A 1 167 ? -3.769 9.923 -12.821 1.00 94.62 167 ALA A O 1
ATOM 1273 N N . PHE A 1 168 ? -4.848 11.403 -11.521 1.00 95.38 168 PHE A N 1
ATOM 1274 C CA . PHE A 1 168 ? -5.872 10.445 -11.078 1.00 95.38 168 PHE A CA 1
ATOM 1275 C C . PHE A 1 168 ? -6.672 9.849 -12.235 1.00 95.38 168 PHE A C 1
ATOM 1277 O O . PHE A 1 168 ? -6.939 8.650 -12.248 1.00 95.38 168 PHE A O 1
ATOM 1284 N N . ARG A 1 169 ? -7.060 10.680 -13.210 1.00 95.50 169 ARG A N 1
ATOM 1285 C CA . ARG A 1 169 ? -7.849 10.209 -14.352 1.00 95.50 169 ARG A CA 1
ATOM 1286 C C . ARG A 1 169 ? -6.972 9.462 -15.358 1.00 95.50 169 ARG A C 1
ATOM 1288 O O . ARG A 1 169 ? -7.376 8.405 -15.824 1.00 95.50 169 ARG A O 1
ATOM 1295 N N . ARG A 1 170 ? -5.737 9.924 -15.589 1.00 95.88 170 ARG A N 1
ATOM 1296 C CA . ARG A 1 170 ? -4.748 9.187 -16.399 1.00 95.88 170 ARG A CA 1
ATOM 1297 C C . ARG A 1 170 ? -4.428 7.800 -15.822 1.00 95.88 170 ARG A C 1
ATOM 1299 O O . ARG A 1 170 ? -4.143 6.886 -16.584 1.00 95.88 170 ARG A O 1
ATOM 1306 N N . ALA A 1 171 ? -4.470 7.653 -14.496 1.00 96.81 171 ALA A N 1
ATOM 1307 C CA . ALA A 1 171 ? -4.223 6.398 -13.781 1.00 96.81 171 ALA A CA 1
ATOM 1308 C C . ALA A 1 171 ? -5.484 5.536 -13.606 1.00 96.81 171 ALA A C 1
ATOM 1310 O O . ALA A 1 171 ? -5.462 4.570 -12.841 1.00 96.81 171 ALA A O 1
ATOM 1311 N N . HIS A 1 172 ? -6.601 5.893 -14.250 1.00 96.50 172 HIS A N 1
ATOM 1312 C CA . HIS A 1 172 ? -7.840 5.134 -14.140 1.00 96.50 172 HIS A CA 1
ATOM 1313 C C . HIS A 1 172 ? -7.620 3.671 -14.549 1.00 96.50 172 HIS A C 1
ATOM 1315 O O . HIS A 1 172 ? -6.951 3.395 -15.541 1.00 96.50 172 HIS A O 1
ATOM 1321 N N . GLU A 1 173 ? -8.136 2.747 -13.731 1.00 95.50 173 GLU A N 1
ATOM 1322 C CA . GLU A 1 173 ? -7.919 1.293 -13.843 1.00 95.50 173 GLU A CA 1
ATOM 1323 C C . GLU A 1 173 ? -6.445 0.844 -13.788 1.00 95.50 173 GLU A C 1
ATOM 1325 O O . GLU A 1 173 ? -6.149 -0.322 -14.037 1.00 95.50 173 GLU A O 1
ATOM 1330 N N . GLY A 1 174 ? -5.517 1.743 -13.449 1.00 96.12 174 GLY A N 1
ATOM 1331 C CA . GLY A 1 174 ? -4.078 1.508 -13.391 1.00 96.12 174 GLY A CA 1
ATOM 1332 C C . GLY A 1 174 ? -3.493 1.750 -11.999 1.00 96.12 174 GLY A C 1
ATOM 1333 O O . GLY A 1 174 ? -4.081 1.398 -10.970 1.00 96.12 174 GLY A O 1
ATOM 1334 N N . THR A 1 175 ? -2.305 2.349 -11.957 1.00 96.69 175 THR A N 1
ATOM 1335 C CA . THR A 1 175 ? -1.600 2.657 -10.706 1.00 96.69 175 THR A CA 1
ATOM 1336 C C . THR A 1 175 ? -1.096 4.092 -10.742 1.00 96.69 175 THR A C 1
ATOM 1338 O O . THR A 1 175 ? -0.432 4.493 -11.691 1.00 96.69 175 THR A O 1
ATOM 1341 N N . LEU A 1 176 ? -1.386 4.863 -9.695 1.00 96.62 176 LEU A N 1
ATOM 1342 C CA . LEU A 1 176 ? -0.749 6.155 -9.456 1.00 96.62 176 LEU A CA 1
ATOM 1343 C C . LEU A 1 176 ? 0.435 5.932 -8.513 1.00 96.62 176 LEU A C 1
ATOM 1345 O O . LEU A 1 176 ? 0.235 5.535 -7.367 1.00 96.62 176 LEU A O 1
ATOM 1349 N N . PHE A 1 177 ? 1.648 6.172 -8.996 1.00 96.31 177 PHE A N 1
ATOM 1350 C CA . PHE A 1 177 ? 2.851 6.200 -8.174 1.00 96.31 177 PHE A CA 1
ATOM 1351 C C . PHE A 1 177 ? 3.168 7.651 -7.823 1.00 96.31 177 PHE A C 1
ATOM 1353 O O . PHE A 1 177 ? 3.322 8.477 -8.720 1.00 96.31 177 PHE A O 1
ATOM 1360 N N . ILE A 1 178 ? 3.216 7.953 -6.527 1.00 94.12 178 ILE A N 1
ATOM 1361 C CA . ILE A 1 178 ? 3.571 9.274 -6.011 1.00 94.12 178 ILE A CA 1
ATOM 1362 C C . ILE A 1 178 ? 5.012 9.189 -5.523 1.00 94.12 178 ILE A C 1
ATOM 1364 O O . ILE A 1 178 ? 5.274 8.481 -4.548 1.00 94.12 178 ILE A O 1
ATOM 1368 N N . ASP A 1 179 ? 5.916 9.878 -6.209 1.00 91.38 179 ASP A N 1
ATOM 1369 C CA . ASP A 1 179 ? 7.325 9.944 -5.831 1.00 91.38 179 ASP A CA 1
ATOM 1370 C C . ASP A 1 179 ? 7.611 11.182 -4.975 1.00 91.38 179 ASP A C 1
ATOM 1372 O O . ASP A 1 179 ? 6.846 12.147 -5.002 1.00 91.38 179 ASP A O 1
ATOM 1376 N N . GLU A 1 180 ? 8.686 11.123 -4.191 1.00 87.19 180 GLU A N 1
ATOM 1377 C CA . GLU A 1 180 ? 9.138 12.201 -3.289 1.00 87.19 180 GLU A CA 1
ATOM 1378 C C . GLU A 1 180 ? 8.078 12.659 -2.268 1.00 87.19 180 GLU A C 1
ATOM 1380 O O . GLU A 1 180 ? 8.039 13.800 -1.814 1.00 87.19 180 GLU A O 1
ATOM 1385 N N . ILE A 1 181 ? 7.198 11.743 -1.847 1.00 79.06 181 ILE A N 1
ATOM 1386 C CA . ILE A 1 181 ? 6.192 12.043 -0.827 1.00 79.06 181 ILE A CA 1
ATOM 1387 C C . ILE A 1 181 ? 6.849 12.212 0.556 1.00 79.06 181 ILE A C 1
ATOM 1389 O O . ILE A 1 181 ? 7.172 11.239 1.238 1.00 79.06 181 ILE A O 1
ATOM 1393 N N . GLY A 1 182 ? 7.023 13.463 0.988 1.00 69.12 182 GLY A N 1
ATOM 1394 C CA . GLY A 1 182 ? 7.530 13.809 2.321 1.00 69.12 182 GLY A CA 1
ATOM 1395 C C . GLY A 1 182 ? 8.935 14.414 2.369 1.00 69.12 182 GLY A C 1
ATOM 1396 O O . GLY A 1 182 ? 9.402 14.680 3.480 1.00 69.12 182 GLY A O 1
ATOM 1397 N N . GLU A 1 183 ? 9.581 14.639 1.220 1.00 57.59 183 GLU A N 1
ATOM 1398 C CA . GLU A 1 183 ? 10.534 15.759 1.091 1.00 57.59 183 GLU A CA 1
ATOM 1399 C C . GLU A 1 183 ? 9.776 17.095 1.021 1.00 57.59 183 GLU A C 1
ATOM 1401 O O . GLU A 1 183 ? 10.311 18.089 1.568 1.00 57.59 183 GLU A O 1
#

Radius of gyration: 23.39 Å; Cα contacts (8 Å, |Δi|>4): 281; chains: 1; bounding box: 50×52×58 Å

Sequence (183 aa):
DIVLTDRAVSRHHAEIHVTKQGLLIRDLGSTNGTFVGQLRVTEAYLTPDTSCTIGYSQLSIQLRTEEHHFRIPKENHLGELVGASEPMRELFGYLRAVADTPTTVLINGESGCGKELVARTLHELSGRPGALVVFDASVTDHEMVRNDLFGHVKGAFTGAAGSREGAFRRAHEGTLFIDEIGE

Nearest PDB structures (foldseek):
  3dzd-assembly1_B  TM=8.958E-01  e=2.637E-06  Aquifex aeolicus
  7rj3-assembly3_C  TM=9.676E-01  e=2.157E-04  Mycobacterium tuberculosis
  6cah-assembly1_A  TM=9.094E-01  e=1.677E-04  Mycobacterium tuberculosis H37Rv
  6i2p-assembly1_D  TM=9.658E-01  e=5.902E-04  Mycobacterium tuberculosis H37Rv
  8p5x-assembly1_G  TM=9.557E-01  e=2.077E-03  Corynebacterium glutamicum ATCC 13032

Solvent-accessible surface area (backbone atoms only — not comparable to full-atom values): 11115 Å² total; per-residue (Å²): 138,86,88,75,92,50,86,54,46,44,96,65,32,63,52,77,45,86,51,100,90,41,42,34,41,32,38,61,78,31,88,71,46,35,24,53,69,91,45,78,42,61,62,47,77,58,51,77,89,45,43,32,33,45,51,89,48,76,44,75,62,68,87,76,74,75,79,72,78,56,74,62,50,91,55,45,57,54,84,89,41,74,37,80,50,69,71,47,16,44,47,50,35,51,45,66,69,50,24,72,47,100,69,88,84,86,89,86,76,67,91,89,73,48,65,67,49,51,56,51,40,31,46,63,65,32,68,49,86,30,41,81,31,82,42,76,54,75,62,84,50,66,68,56,50,48,39,50,42,67,23,46,51,58,65,74,49,96,83,35,85,52,64,46,84,7,45,62,66,64,13,46,70,36,36,72,44,73,41,59,79,87,120

pLDDT: mean 88.3, std 10.05, range [46.09, 97.5]

Foldseek 3Di:
DDDDPAPQADPQAWDWDQDPVAIKIAGPPGPVAKDWANDGDRMDHDDQPIWIDGRNDIDRDDPPPPPPPQVQDCDQDQQPDGHRDSVVSVLSSVLLVCLQPPDDDDDDDDPPPPSVVSLVSSQVNNPQPADEFEDEPPDPDPVVSCCQAQWDAQPPDDPSNGTDHHSPVSQVSTDYHYPPPPD